Protein AF-A0A8T1M4B2-F1 (afdb_monomer_lite)

Sequence (366 aa):
MAETLTKEPFGDEWIKNLSDSNLQELISELKERTKLFNCENESFQRYIDRVDPRMEDVTQGLVQEASDAEDADHIRPKPRSEAADRTLRLSWEQKVTVVQSEQDAYKHEINGLEKTSEALLHNYRAELEALVVIQKEINKSSNEFSKSFATTGRGDLMKPIYYEKFLKFIQDSMRQRDTIVDKLRLKNSALHTQLRKSREQLRQKEELGEVLRPVDFEQLKIDNSECLRKIDERNQEIQRLKLVAGKTLQVLNAYKLQLTQAIKEKERIKLEIAQRLDIKRRAKSEMVTVKKEVKEETKANKEFQEHKSSYNVPSVIDLIKLKSEEREIIRKELIHRRKLHLAQMALDRHKKIWLRIRHATADTIA

Foldseek 3Di:
DPPDDPDDPDDPVVVVPDDPVVVVVVVVVVVVVVVVVVVLVVLVVVLCCVPPVPVVVVVVVVVVVVVVPPDDDDDDDDPPPVVVVVVVDDDPVRSVVSNVVSVVVVVVVVVVVVVVVVVVVVVVVVVVVVVVVVVVVVVVLVVVVCVLPVVDDDDPVCVVVVVVSVVVSVVVVVVVVVVVVVVVVVVVVVVVVVVVVVVVVVVVCVVCVVPDDVVNVVVVVVVVVVVVVVVVVVVVVVVVVVVVVVVVVVVVVVVVVVVVVVVVVVVVVVVVVVVVVVVVVVVVVVVVVVVVVCVVVVVVVVVVVVVVVVDDDDDPVVVVVVVVVVVVVVVVVVVVVVVVVVVVVVVVVVVVVVVVVVVVVVVPPD

Secondary structure (DSSP, 8-state):
-----------THHHHTS-HHHHHHHHHHHHHHHHHHHHHHHHHHHHHHHH-TTHHHHHHHHHHHHHS-SS----PPP---HHHHHSSSPPHHHHHHHHHHHHHHHHHHHHHHHHHHHHHHHHHHHHHHHHHHHHHHHHHHHHHHHHHHHT----GGGHHHHHHHHHHHHHHHHHHHHHHHHHHHHHHHHHHHHHHHHHHHHHHHHHTTS---HHHHHHHHHHHHHHHHHHHHHHHHHHHHHHHHHHHHHHHHHHHHHHHHHHHHHHHHHHHHHHHHHHHHHHHHHHHHHHHHHHHHHHHHHHHHHHHHH-PPPPHHHHHHHHHHHHHHHHHHHHHHHHHHHHHHHHHHHHHHHHHHHHHTTTT--

Structure (mmCIF, N/CA/C/O backbone):
data_AF-A0A8T1M4B2-F1
#
_entry.id   AF-A0A8T1M4B2-F1
#
loop_
_atom_site.group_PDB
_atom_site.id
_atom_site.type_symbol
_atom_site.label_atom_id
_atom_site.label_alt_id
_atom_site.label_comp_id
_atom_site.label_asym_id
_atom_site.label_entity_id
_atom_site.label_seq_id
_atom_site.pdbx_PDB_ins_code
_atom_site.Cartn_x
_atom_site.Cartn_y
_atom_site.Cartn_z
_atom_site.occupancy
_atom_site.B_iso_or_equiv
_atom_site.auth_seq_id
_atom_site.auth_comp_id
_atom_site.auth_asym_id
_atom_site.auth_atom_id
_atom_site.pdbx_PDB_model_num
ATOM 1 N N . MET A 1 1 ? -22.267 28.635 -42.142 1.00 36.28 1 MET A N 1
ATOM 2 C CA . MET A 1 1 ? -23.383 29.209 -42.924 1.00 36.28 1 MET A CA 1
ATOM 3 C C . MET A 1 1 ? -23.198 28.863 -44.398 1.00 36.28 1 MET A C 1
ATOM 5 O O . MET A 1 1 ? -22.763 29.716 -45.150 1.00 36.28 1 MET A O 1
ATOM 9 N N . ALA A 1 2 ? -23.461 27.613 -44.789 1.00 34.47 2 ALA A N 1
ATOM 10 C CA . ALA A 1 2 ? -23.634 27.198 -46.190 1.00 34.47 2 ALA A CA 1
ATOM 11 C C . ALA A 1 2 ? -24.115 25.732 -46.234 1.00 34.47 2 ALA A C 1
ATOM 13 O O . ALA A 1 2 ? -23.489 24.875 -46.844 1.00 34.47 2 ALA A O 1
ATOM 14 N N . GLU A 1 3 ? -25.213 25.427 -45.541 1.00 38.09 3 GLU A N 1
ATOM 15 C CA . GLU A 1 3 ? -25.958 24.169 -45.717 1.00 38.09 3 GLU A CA 1
ATOM 16 C C . GLU A 1 3 ? -27.344 24.486 -46.279 1.00 38.09 3 GLU A C 1
ATOM 18 O O . GLU A 1 3 ? -28.361 24.182 -45.681 1.00 38.09 3 GLU A O 1
ATOM 23 N N . THR A 1 4 ? -27.388 25.150 -47.429 1.00 44.31 4 THR A N 1
ATOM 24 C CA . THR A 1 4 ? -28.584 25.241 -48.277 1.00 44.31 4 THR A CA 1
ATOM 25 C C . THR A 1 4 ? -28.125 25.696 -49.655 1.00 44.31 4 THR A C 1
ATOM 27 O O . THR A 1 4 ? -28.028 26.892 -49.895 1.00 44.31 4 THR A O 1
ATOM 30 N N . LEU A 1 5 ? -27.786 24.764 -50.543 1.00 41.25 5 LEU A N 1
ATOM 31 C CA . LEU A 1 5 ? -27.701 25.022 -51.987 1.00 41.25 5 LEU A CA 1
ATOM 32 C C . LEU A 1 5 ? -27.899 23.697 -52.728 1.00 41.25 5 LEU A C 1
ATOM 34 O O . LEU A 1 5 ? -27.018 23.132 -53.371 1.00 41.25 5 LEU A O 1
ATOM 38 N N . THR A 1 6 ? -29.104 23.162 -52.569 1.00 42.47 6 THR A N 1
ATOM 39 C CA . THR A 1 6 ? -29.679 22.171 -53.471 1.00 42.47 6 THR A CA 1
ATOM 40 C C . THR A 1 6 ? -30.189 22.880 -54.723 1.00 42.47 6 THR A C 1
ATOM 42 O O . THR A 1 6 ? -31.098 23.693 -54.625 1.00 42.47 6 THR A O 1
ATOM 45 N N . LYS A 1 7 ? -29.602 22.531 -55.875 1.00 47.00 7 LYS A N 1
ATOM 46 C CA . LYS A 1 7 ? -30.179 22.556 -57.233 1.00 47.00 7 LYS A CA 1
ATOM 47 C C . LYS A 1 7 ? -31.208 23.664 -57.545 1.00 47.00 7 LYS A C 1
ATOM 49 O O . LYS A 1 7 ? -32.403 23.400 -57.566 1.00 47.00 7 LYS A O 1
ATOM 54 N N . GLU A 1 8 ? -30.717 24.829 -57.958 1.00 37.41 8 GLU A N 1
ATOM 55 C CA . GLU A 1 8 ? -31.383 25.707 -58.934 1.00 37.41 8 GLU A CA 1
ATOM 56 C C . GLU A 1 8 ? -30.347 26.156 -59.982 1.00 37.41 8 GLU A C 1
ATOM 58 O O . GLU A 1 8 ? -29.158 26.230 -59.647 1.00 37.41 8 GLU A O 1
ATOM 63 N N . PRO A 1 9 ? -30.736 26.414 -61.249 1.00 48.12 9 PRO A N 1
ATOM 64 C CA . PRO A 1 9 ? -29.821 26.924 -62.260 1.00 48.12 9 PRO A CA 1
ATOM 65 C C . PRO A 1 9 ? -29.551 28.400 -61.949 1.00 48.12 9 PRO A C 1
ATOM 67 O O . PRO A 1 9 ? -30.256 29.288 -62.420 1.00 48.12 9 PRO A O 1
ATOM 70 N N . PHE A 1 10 ? -28.558 28.662 -61.101 1.00 46.06 10 PHE A N 1
ATOM 71 C CA . PHE A 1 10 ? -28.093 30.019 -60.835 1.00 46.06 10 PHE A CA 1
ATOM 72 C C . PHE A 1 10 ? -27.553 30.621 -62.134 1.00 46.06 10 PHE A C 1
ATOM 74 O O . PHE A 1 10 ? -26.502 30.218 -62.625 1.00 46.06 10 PHE A O 1
ATOM 81 N N . GLY A 1 11 ? -28.286 31.582 -62.694 1.00 50.97 11 GLY A N 1
ATOM 82 C CA . GLY A 1 11 ? -27.762 32.477 -63.715 1.00 50.97 11 GLY A CA 1
ATOM 83 C C . GLY A 1 11 ? -26.609 33.313 -63.154 1.00 50.97 11 GLY A C 1
ATOM 84 O O . GLY A 1 11 ? -26.609 33.681 -61.978 1.00 50.97 11 GLY A O 1
ATOM 85 N N . ASP A 1 12 ? -25.643 33.641 -64.011 1.00 55.38 12 ASP A N 1
ATOM 86 C CA . ASP A 1 12 ? -24.388 34.360 -63.715 1.00 55.38 12 ASP A CA 1
ATOM 87 C C . ASP A 1 12 ? -24.556 35.810 -63.190 1.00 55.38 12 ASP A C 1
ATOM 89 O O . ASP A 1 12 ? -23.615 36.606 -63.196 1.00 55.38 12 ASP A O 1
ATOM 93 N N . GLU A 1 13 ? -25.747 36.211 -62.741 1.00 56.47 13 GLU A N 1
ATOM 94 C CA . GLU A 1 13 ? -26.037 37.571 -62.265 1.00 56.47 13 GLU A CA 1
ATOM 95 C C . GLU A 1 13 ? -25.398 37.896 -60.909 1.00 56.47 13 GLU A C 1
ATOM 97 O O . GLU A 1 13 ? -25.081 39.054 -60.642 1.00 56.47 13 GLU A O 1
ATOM 102 N N . TRP A 1 14 ? -25.136 36.896 -60.067 1.00 60.34 14 TRP A N 1
ATOM 103 C CA . TRP A 1 14 ? -24.489 37.105 -58.766 1.00 60.34 14 TRP A CA 1
ATOM 104 C C . TRP A 1 14 ? -23.018 37.535 -58.898 1.00 60.34 14 TRP A C 1
ATOM 106 O O . TRP A 1 14 ? -22.530 38.309 -58.080 1.00 60.34 14 TRP A O 1
ATOM 116 N N . ILE A 1 15 ? -22.338 37.104 -59.966 1.00 60.84 15 ILE A N 1
ATOM 117 C CA . ILE A 1 15 ? -20.938 37.444 -60.270 1.00 60.84 15 ILE A CA 1
ATOM 118 C C . ILE A 1 15 ? -20.821 38.908 -60.718 1.00 60.84 15 ILE A C 1
ATOM 120 O O . ILE A 1 15 ? -19.835 39.572 -60.415 1.00 60.84 15 ILE A O 1
ATOM 124 N N . LYS A 1 16 ? -21.854 39.441 -61.387 1.00 63.59 16 LYS A N 1
ATOM 125 C CA . LYS A 1 16 ? -21.889 40.825 -61.894 1.00 63.59 16 LYS A CA 1
ATOM 126 C C . LYS A 1 16 ? -22.042 41.887 -60.796 1.00 63.59 16 LYS A C 1
ATOM 128 O O . LYS A 1 16 ? -21.768 43.053 -61.057 1.00 63.59 16 LYS A O 1
ATOM 133 N N . ASN A 1 17 ? -22.466 41.492 -59.593 1.00 62.31 17 ASN A N 1
ATOM 134 C CA . ASN A 1 17 ? -22.712 42.390 -58.457 1.00 62.31 17 ASN A CA 1
ATOM 135 C C . ASN A 1 17 ? -21.596 42.363 -57.390 1.00 62.31 17 ASN A C 1
ATOM 137 O O . ASN A 1 17 ? -21.718 43.037 -56.366 1.00 62.31 17 ASN A O 1
ATOM 141 N N . LEU A 1 18 ? -20.520 41.594 -57.597 1.00 66.31 18 LEU A N 1
ATOM 142 C CA . LEU A 1 18 ? -19.360 41.551 -56.699 1.00 66.31 18 LEU A CA 1
ATOM 143 C C . LEU A 1 18 ? -18.296 42.574 -57.125 1.00 66.31 18 LEU A C 1
ATOM 145 O O . LEU A 1 18 ? -18.044 42.764 -58.311 1.00 66.31 18 LEU A O 1
ATOM 149 N N . SER A 1 19 ? -17.638 43.215 -56.154 1.00 75.56 19 SER A N 1
ATOM 150 C CA . SER A 1 19 ? -16.471 44.065 -56.420 1.00 75.56 19 SER A CA 1
ATOM 151 C C . SER A 1 19 ? -15.270 43.225 -56.879 1.00 75.56 19 SER A C 1
ATOM 153 O O . SER A 1 19 ? -15.125 42.070 -56.473 1.00 75.56 19 SER A O 1
ATOM 155 N N . ASP A 1 20 ? -14.361 43.817 -57.663 1.00 76.81 20 ASP A N 1
ATOM 156 C CA . ASP A 1 20 ? -13.142 43.144 -58.152 1.00 76.81 20 ASP A CA 1
ATOM 157 C C . ASP A 1 20 ? -12.303 42.520 -57.022 1.00 76.81 20 ASP A C 1
ATOM 159 O O . ASP A 1 20 ? -11.712 41.455 -57.195 1.00 76.81 20 ASP A O 1
ATOM 163 N N . SER A 1 21 ? -12.297 43.141 -55.836 1.00 77.94 21 SER A N 1
ATOM 164 C CA . SER A 1 21 ? -11.637 42.606 -54.637 1.00 77.94 21 SER A CA 1
ATOM 165 C C . SER A 1 21 ? -12.269 41.292 -54.165 1.00 77.94 21 SER A C 1
ATOM 167 O O . SER A 1 21 ? -11.556 40.338 -53.862 1.00 77.94 21 SER A O 1
ATOM 169 N N . ASN A 1 22 ? -13.602 41.216 -54.141 1.00 80.19 22 ASN A N 1
ATOM 170 C CA . ASN A 1 22 ? -14.324 40.019 -53.708 1.00 80.19 22 ASN A CA 1
ATOM 171 C C . ASN A 1 22 ? -14.187 38.885 -54.738 1.00 80.19 22 ASN A C 1
ATOM 173 O O . ASN A 1 22 ? -14.135 37.711 -54.376 1.00 80.19 22 ASN A O 1
ATOM 177 N N . LEU A 1 23 ? -14.087 39.222 -56.030 1.00 81.25 23 LEU A N 1
ATOM 178 C CA . LEU A 1 23 ? -13.816 38.246 -57.089 1.00 81.25 23 LEU A CA 1
ATOM 179 C C . LEU A 1 23 ? -12.398 37.669 -56.982 1.00 81.25 23 LEU A C 1
ATOM 181 O O . LEU A 1 23 ? -12.214 36.466 -57.166 1.00 81.25 23 LEU A O 1
ATOM 185 N N . GLN A 1 24 ? -11.396 38.488 -56.648 1.00 82.38 24 GLN A N 1
ATOM 186 C CA . GLN A 1 24 ? -10.028 38.010 -56.419 1.00 82.38 24 GLN A CA 1
ATOM 187 C C . GLN A 1 24 ? -9.926 37.076 -55.207 1.00 82.38 24 GLN A C 1
ATOM 189 O O . GLN A 1 24 ? -9.211 36.070 -55.270 1.00 82.38 24 GLN A O 1
ATOM 194 N N . GLU A 1 25 ? -10.651 37.377 -54.130 1.00 84.88 25 GLU A N 1
ATOM 195 C CA . GLU A 1 25 ? -10.733 36.519 -52.946 1.00 84.88 25 GLU A CA 1
ATOM 196 C C . GLU A 1 25 ? -11.367 35.164 -53.291 1.00 84.88 25 GLU A C 1
ATOM 198 O O . GLU A 1 25 ? -10.769 34.122 -53.020 1.00 84.88 25 GLU A O 1
ATOM 203 N N . LEU A 1 26 ? -12.490 35.164 -54.017 1.00 85.62 26 LEU A N 1
ATOM 204 C CA . LEU A 1 26 ? -13.166 33.939 -54.450 1.00 85.62 26 LEU A CA 1
ATOM 205 C C . LEU A 1 26 ? -12.306 33.092 -55.402 1.00 85.62 26 LEU A C 1
ATOM 207 O O . LEU A 1 26 ? -12.240 31.872 -55.266 1.00 85.62 26 LEU A O 1
ATOM 211 N N . ILE A 1 27 ? -11.610 33.717 -56.358 1.00 86.44 27 ILE A N 1
ATOM 212 C CA . ILE A 1 27 ? -10.679 33.011 -57.254 1.00 86.44 27 ILE A CA 1
ATOM 213 C C . ILE A 1 27 ? -9.539 32.377 -56.452 1.00 86.44 27 ILE A C 1
ATOM 215 O O . ILE A 1 27 ? -9.107 31.266 -56.767 1.00 86.44 27 ILE A O 1
ATOM 219 N N . SER A 1 28 ? -9.040 33.067 -55.428 1.00 87.81 28 SER A N 1
ATOM 220 C CA . SER A 1 28 ? -7.983 32.544 -54.561 1.00 87.81 28 SER A CA 1
ATOM 221 C C . SER A 1 28 ? -8.483 31.361 -53.732 1.00 87.81 28 SER A C 1
ATOM 223 O O . SER A 1 28 ? -7.823 30.324 -53.700 1.00 87.81 28 SER A O 1
ATOM 225 N N . GLU A 1 29 ? -9.683 31.457 -53.158 1.00 89.56 29 GLU A N 1
ATOM 226 C CA . GLU A 1 29 ? -10.324 30.366 -52.419 1.00 89.56 29 GLU A CA 1
ATOM 227 C C . GLU A 1 29 ? -10.579 29.142 -53.313 1.00 89.56 29 GLU A C 1
ATOM 229 O O . GLU A 1 29 ? -10.260 28.013 -52.939 1.00 89.56 29 GLU A O 1
ATOM 234 N N . LEU A 1 30 ? -11.080 29.347 -54.536 1.00 88.25 30 LEU A N 1
ATOM 235 C CA . LEU A 1 30 ? -11.296 28.271 -55.505 1.00 88.25 30 LEU A CA 1
ATOM 236 C C . LEU A 1 30 ? -9.985 27.615 -55.945 1.00 88.25 30 LEU A C 1
ATOM 238 O O . LEU A 1 30 ? -9.939 26.393 -56.103 1.00 88.25 30 LEU A O 1
ATOM 242 N N . LYS A 1 31 ? -8.907 28.390 -56.113 1.00 90.00 31 LYS A N 1
ATOM 243 C CA . LYS A 1 31 ? -7.573 27.846 -56.406 1.00 90.00 31 LYS A CA 1
ATOM 244 C C . LYS A 1 31 ? -7.063 26.979 -55.261 1.00 90.00 31 LYS A C 1
ATOM 246 O O . LYS A 1 31 ? -6.614 25.866 -55.521 1.00 90.00 31 LYS A O 1
ATOM 251 N N . GLU A 1 32 ? -7.161 27.443 -54.018 1.00 90.25 32 GLU A N 1
ATOM 252 C CA . GLU A 1 32 ? -6.771 26.651 -52.845 1.00 90.25 32 GLU A CA 1
ATOM 253 C C . GLU A 1 32 ? -7.622 25.385 -52.707 1.00 90.25 32 GLU A C 1
ATOM 255 O O . GLU A 1 32 ? -7.098 24.291 -52.504 1.00 90.25 32 GLU A O 1
ATOM 260 N N . ARG A 1 33 ? -8.932 25.488 -52.933 1.00 89.88 33 ARG A N 1
ATOM 261 C CA . ARG A 1 33 ? -9.830 24.331 -52.910 1.00 89.88 33 ARG A CA 1
ATOM 262 C C . ARG A 1 33 ? -9.516 23.319 -54.014 1.00 89.88 33 ARG A C 1
ATOM 264 O O . ARG A 1 33 ? -9.557 22.118 -53.768 1.00 89.88 33 ARG A O 1
ATOM 271 N N . THR A 1 34 ? -9.158 23.788 -55.208 1.00 89.94 34 THR A N 1
ATOM 272 C CA . THR A 1 34 ? -8.735 22.924 -56.322 1.00 89.94 34 THR A CA 1
ATOM 273 C C . THR A 1 34 ? -7.422 22.213 -56.000 1.00 89.94 34 THR A C 1
ATOM 275 O O . THR A 1 34 ? -7.301 21.020 -56.260 1.00 89.94 34 THR A O 1
ATOM 278 N N . LYS A 1 35 ? -6.460 22.904 -55.369 1.00 88.50 35 LYS A N 1
ATOM 279 C CA . LYS A 1 35 ? -5.225 22.270 -54.881 1.00 88.50 35 LYS A CA 1
ATOM 280 C C . LYS A 1 35 ? -5.529 21.164 -53.873 1.00 88.50 35 LYS A C 1
ATOM 282 O O . LYS A 1 35 ? -4.994 20.073 -54.013 1.00 88.50 35 LYS A O 1
ATOM 287 N N . LEU A 1 36 ? -6.411 21.416 -52.904 1.00 85.44 36 LEU A N 1
ATOM 288 C CA . LEU A 1 36 ? -6.803 20.409 -51.912 1.00 85.44 36 LEU A CA 1
ATOM 289 C C . LEU A 1 36 ? -7.442 19.178 -52.561 1.00 85.44 36 LEU A C 1
ATOM 291 O O . LEU A 1 36 ? -7.084 18.060 -52.204 1.00 85.44 36 LEU A O 1
ATOM 295 N N . PHE A 1 37 ? -8.339 19.370 -53.533 1.00 85.06 37 PHE A N 1
ATOM 296 C CA . PHE A 1 37 ? -8.933 18.253 -54.268 1.00 85.06 37 PHE A CA 1
ATOM 297 C C . PHE A 1 37 ? -7.906 17.476 -55.092 1.00 85.06 37 PHE A C 1
ATOM 299 O O . PHE A 1 37 ? -7.980 16.253 -55.140 1.00 85.06 37 PHE A O 1
ATOM 306 N N . ASN A 1 38 ? -6.930 18.152 -55.697 1.00 88.00 38 ASN A N 1
ATOM 307 C CA . ASN A 1 38 ? -5.845 17.470 -56.399 1.00 88.00 38 ASN A CA 1
ATOM 308 C C . ASN A 1 38 ? -4.994 16.637 -55.432 1.00 88.00 38 ASN A C 1
ATOM 310 O O . ASN A 1 38 ? -4.771 15.464 -55.704 1.00 88.00 38 ASN A O 1
ATOM 314 N N . CYS A 1 39 ? -4.617 17.181 -54.271 1.00 84.50 39 CYS A N 1
ATOM 315 C CA . CYS A 1 39 ? -3.887 16.431 -53.244 1.00 84.50 39 CYS A CA 1
ATOM 316 C C . CYS A 1 39 ? -4.683 15.220 -52.718 1.00 84.50 39 CYS A C 1
ATOM 318 O O . CYS A 1 39 ? -4.121 14.149 -52.482 1.00 84.50 39 CYS A O 1
ATOM 320 N N . GLU A 1 40 ? -5.995 15.383 -52.516 1.00 84.88 40 GLU A N 1
ATOM 321 C CA . GLU A 1 40 ? -6.900 14.298 -52.114 1.00 84.88 40 GLU A CA 1
ATOM 322 C C . GLU A 1 40 ? -6.935 13.199 -53.193 1.00 84.88 40 GLU A C 1
ATOM 324 O O . GLU A 1 40 ? -6.760 12.021 -52.882 1.00 84.88 40 GLU A O 1
ATOM 329 N N . ASN A 1 41 ? -7.082 13.582 -54.463 1.00 86.44 41 ASN A N 1
ATOM 330 C CA . ASN A 1 41 ? -7.108 12.651 -55.590 1.00 86.44 41 ASN A CA 1
ATOM 331 C C . ASN A 1 41 ? -5.773 11.921 -55.781 1.00 86.44 41 ASN A C 1
ATOM 333 O O . ASN A 1 41 ? -5.778 10.717 -56.011 1.00 86.44 41 ASN A O 1
ATOM 337 N N . GLU A 1 42 ? -4.641 12.612 -55.645 1.00 86.56 42 GLU A N 1
ATOM 338 C CA . GLU A 1 42 ? -3.306 12.003 -55.695 1.00 86.56 42 GLU A CA 1
ATOM 339 C C . GLU A 1 42 ? -3.123 10.963 -54.584 1.00 86.56 42 GLU A C 1
ATOM 341 O O . GLU A 1 42 ? -2.626 9.864 -54.831 1.00 86.56 42 GLU A O 1
ATOM 346 N N . SER A 1 43 ? -3.590 11.275 -53.371 1.00 84.44 43 SER A N 1
ATOM 347 C CA . SER A 1 43 ? -3.554 10.339 -52.241 1.00 84.44 43 SER A CA 1
ATOM 348 C C . SER A 1 43 ? -4.401 9.094 -52.527 1.00 84.44 43 SER A C 1
ATOM 350 O O . SER A 1 43 ? -3.972 7.968 -52.280 1.00 84.44 43 SER A O 1
ATOM 352 N N . PHE A 1 44 ? -5.595 9.268 -53.095 1.00 86.19 44 PHE A N 1
ATOM 353 C CA . PHE A 1 44 ? -6.450 8.142 -53.471 1.00 86.19 44 PHE A CA 1
ATOM 354 C C . PHE A 1 44 ? -5.876 7.308 -54.609 1.00 86.19 44 PHE A C 1
ATOM 356 O O . PHE A 1 44 ? -5.940 6.084 -54.533 1.00 86.19 44 PHE A O 1
ATOM 363 N N . GLN A 1 45 ? -5.291 7.943 -55.623 1.00 85.62 45 GLN A N 1
ATOM 364 C CA . GLN A 1 45 ? -4.649 7.232 -56.721 1.00 85.62 45 GLN A CA 1
ATOM 365 C C . GLN A 1 45 ? -3.511 6.357 -56.194 1.00 85.62 45 GLN A C 1
ATOM 367 O O . GLN A 1 45 ? -3.498 5.155 -56.428 1.00 85.62 45 GLN A O 1
ATOM 372 N N . ARG A 1 46 ? -2.644 6.920 -55.350 1.00 83.56 46 ARG A N 1
ATOM 373 C CA . ARG A 1 46 ? -1.541 6.181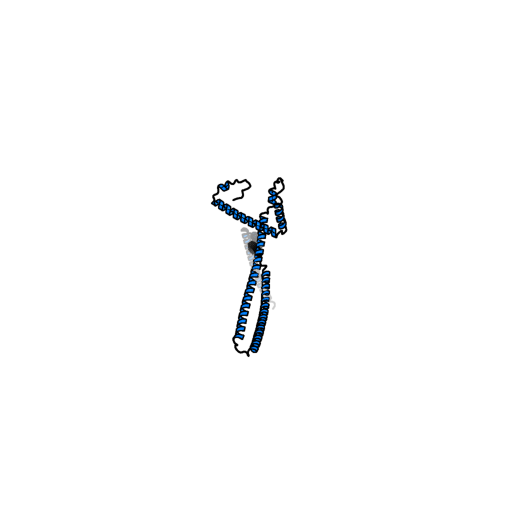 -54.734 1.00 83.56 46 ARG A CA 1
ATOM 374 C C . ARG A 1 46 ? -2.007 5.015 -53.857 1.00 83.56 46 ARG A C 1
ATOM 376 O O . ARG A 1 46 ? -1.378 3.956 -53.844 1.00 83.56 46 ARG A O 1
ATOM 383 N N . TYR A 1 47 ? -3.105 5.199 -53.122 1.00 83.94 47 TYR A N 1
ATOM 384 C CA . TYR A 1 47 ? -3.719 4.120 -52.348 1.00 83.94 47 TYR A CA 1
ATOM 385 C C . TYR A 1 47 ? -4.179 2.977 -53.248 1.00 83.94 47 TYR A C 1
ATOM 387 O O . TYR A 1 47 ? -3.929 1.812 -52.937 1.00 83.94 47 TYR A O 1
ATOM 395 N N . ILE A 1 48 ? -4.833 3.310 -54.362 1.00 84.00 48 ILE A N 1
ATOM 396 C CA . ILE A 1 48 ? -5.294 2.338 -55.354 1.00 84.00 48 ILE A CA 1
ATOM 397 C C . ILE A 1 48 ? -4.098 1.580 -55.934 1.00 84.00 48 ILE A C 1
ATOM 399 O O . ILE A 1 48 ? -4.098 0.352 -55.882 1.00 84.00 48 ILE A O 1
ATOM 403 N N . ASP A 1 49 ? -3.054 2.290 -56.366 1.00 82.56 49 ASP A N 1
ATOM 404 C CA . ASP A 1 49 ? -1.845 1.692 -56.948 1.00 82.56 49 ASP A CA 1
ATOM 405 C C . ASP A 1 49 ? -1.153 0.729 -55.961 1.00 82.56 49 ASP A C 1
ATOM 407 O O . ASP A 1 49 ? -0.606 -0.305 -56.346 1.00 82.56 49 ASP A O 1
ATOM 411 N N . ARG A 1 50 ? -1.210 1.026 -54.653 1.00 79.88 50 ARG A N 1
ATOM 412 C CA . ARG A 1 50 ? -0.653 0.155 -53.605 1.00 79.88 50 ARG A CA 1
ATOM 413 C C . ARG A 1 50 ? -1.525 -1.068 -53.302 1.00 79.88 50 ARG A C 1
ATOM 415 O O . ARG A 1 50 ? -0.984 -2.123 -52.967 1.00 79.88 50 ARG A O 1
ATOM 422 N N . VAL A 1 51 ? -2.850 -0.922 -53.313 1.00 75.00 51 VAL A N 1
ATOM 423 C CA . VAL A 1 51 ? -3.794 -1.960 -52.859 1.00 75.00 51 VAL A CA 1
ATOM 424 C C . VAL A 1 51 ? -4.199 -2.912 -53.985 1.00 75.00 51 VAL A C 1
ATOM 426 O O . VAL A 1 51 ? -4.463 -4.082 -53.702 1.00 75.00 51 VAL A O 1
ATOM 429 N N . ASP A 1 52 ? -4.198 -2.463 -55.242 1.00 62.31 52 ASP A N 1
ATOM 430 C CA . ASP A 1 52 ? -4.570 -3.293 -56.389 1.00 62.31 52 ASP A CA 1
ATOM 431 C C . ASP A 1 52 ? -3.634 -3.086 -57.600 1.00 62.31 52 ASP A C 1
ATOM 433 O O . ASP A 1 52 ? -3.937 -2.303 -58.503 1.00 62.31 52 ASP A O 1
ATOM 437 N N . PRO A 1 53 ? -2.517 -3.838 -57.685 1.00 57.72 53 PRO A N 1
ATOM 438 C CA . PRO A 1 53 ? -1.581 -3.759 -58.811 1.00 57.72 53 PRO A CA 1
ATOM 439 C C . PRO A 1 53 ? -2.181 -4.161 -60.172 1.00 57.72 53 PRO A C 1
ATOM 441 O O . PRO A 1 53 ? -1.490 -4.095 -61.181 1.00 57.72 53 PRO A O 1
ATOM 444 N N . ARG A 1 54 ? -3.432 -4.652 -60.218 1.00 54.19 54 ARG A N 1
ATOM 445 C CA . ARG A 1 54 ? -4.134 -5.062 -61.451 1.00 54.19 54 ARG A CA 1
ATOM 446 C C . ARG A 1 54 ? -5.097 -4.003 -61.991 1.00 54.19 54 ARG A C 1
ATOM 448 O O . ARG A 1 54 ? -5.606 -4.171 -63.096 1.00 54.19 54 ARG A O 1
ATOM 455 N N . MET A 1 55 ? -5.367 -2.932 -61.242 1.00 51.81 55 MET A N 1
ATOM 456 C CA . MET A 1 55 ? -6.268 -1.858 -61.684 1.00 51.81 55 MET A CA 1
ATOM 457 C C . MET A 1 55 ? -5.592 -0.848 -62.625 1.00 51.81 55 MET A C 1
ATOM 459 O O . MET A 1 55 ? -6.301 -0.166 -63.364 1.00 51.81 55 MET A O 1
ATOM 463 N N . GLU A 1 56 ? -4.255 -0.790 -62.671 1.00 50.69 56 GLU A N 1
ATOM 464 C CA . GLU A 1 56 ? -3.517 -0.016 -63.688 1.00 50.69 56 GLU A CA 1
ATOM 465 C C . GLU A 1 56 ? -3.787 -0.530 -65.118 1.00 50.69 56 GLU A C 1
ATOM 467 O O . GLU A 1 56 ? -3.959 0.272 -66.035 1.00 50.69 56 GLU A O 1
ATOM 472 N N . ASP A 1 57 ? -3.932 -1.847 -65.311 1.00 47.19 57 ASP A N 1
ATOM 473 C CA . ASP A 1 57 ? -4.252 -2.434 -66.625 1.00 47.19 57 ASP A CA 1
ATOM 474 C C . ASP A 1 57 ? -5.692 -2.106 -67.078 1.00 47.19 57 ASP A C 1
ATOM 476 O O . ASP A 1 57 ? -5.971 -1.967 -68.270 1.00 47.19 57 ASP A O 1
ATOM 480 N N . VAL A 1 58 ? -6.627 -1.942 -66.132 1.00 46.88 58 VAL A N 1
ATOM 481 C CA . VAL A 1 58 ? -8.042 -1.640 -66.424 1.00 46.88 58 VAL A CA 1
ATOM 482 C C . VAL A 1 58 ? -8.243 -0.156 -66.742 1.00 46.88 58 VAL A C 1
ATOM 484 O O . VAL A 1 58 ? -9.042 0.190 -67.614 1.00 46.88 58 VAL A O 1
ATOM 487 N N . THR A 1 59 ? -7.509 0.738 -66.075 1.00 48.19 59 THR A N 1
ATOM 488 C CA . THR A 1 59 ? -7.577 2.180 -66.351 1.00 48.19 59 THR A CA 1
ATOM 489 C C . THR A 1 59 ? -6.903 2.548 -67.672 1.00 48.19 59 THR A C 1
ATOM 491 O O . THR A 1 59 ? -7.431 3.399 -68.385 1.00 48.19 59 THR A O 1
ATOM 494 N N . GLN A 1 60 ? -5.819 1.868 -68.067 1.00 47.16 60 GLN A N 1
ATOM 495 C CA . GLN A 1 60 ? -5.224 2.041 -69.401 1.00 47.16 60 GLN A CA 1
ATOM 496 C C . GLN A 1 60 ? -6.129 1.496 -70.523 1.00 47.16 60 GLN A C 1
ATOM 498 O O . GLN A 1 60 ? -6.274 2.157 -71.553 1.00 47.16 60 GLN A O 1
ATOM 503 N N . GLY A 1 61 ? -6.825 0.373 -70.300 1.00 43.94 61 GLY A N 1
ATOM 504 C CA . GLY A 1 61 ? -7.799 -0.176 -71.255 1.00 43.94 61 GLY A CA 1
ATOM 505 C C . GLY A 1 61 ? -9.009 0.737 -71.512 1.00 43.94 61 GLY A C 1
ATOM 506 O O . GLY A 1 61 ? -9.432 0.894 -72.655 1.00 43.94 61 GLY A O 1
ATOM 507 N N . LEU A 1 62 ? -9.519 1.419 -70.479 1.00 47.53 62 LEU A N 1
ATOM 508 C CA . LEU A 1 62 ? -10.639 2.368 -70.610 1.00 47.53 62 LEU A CA 1
ATOM 509 C C . LEU A 1 62 ? -10.257 3.677 -71.327 1.00 47.53 62 LEU A C 1
ATOM 511 O O . LEU A 1 62 ? -11.119 4.330 -71.913 1.00 47.53 62 LEU A O 1
ATOM 515 N N . VAL A 1 63 ? -8.978 4.068 -71.304 1.00 47.62 63 VAL A N 1
ATOM 516 C CA . VAL A 1 63 ? -8.479 5.243 -72.042 1.00 47.62 63 VAL A CA 1
ATOM 517 C C . VAL A 1 63 ? -8.295 4.930 -73.533 1.00 47.62 63 VAL A C 1
ATOM 519 O O . VAL A 1 63 ? -8.516 5.812 -74.360 1.00 47.62 63 VAL A O 1
ATOM 522 N N . GLN A 1 64 ? -7.974 3.683 -73.895 1.00 44.16 64 GLN A N 1
ATOM 523 C CA . GLN A 1 64 ? -7.916 3.229 -75.294 1.00 44.16 64 GLN A CA 1
ATOM 524 C C . GLN A 1 64 ? -9.303 2.991 -75.912 1.00 44.16 64 GLN A C 1
ATOM 526 O O . GLN A 1 64 ? -9.521 3.350 -77.067 1.00 44.16 64 GLN A O 1
ATOM 531 N N . GLU A 1 65 ? -10.284 2.502 -75.146 1.00 41.53 65 GLU A N 1
ATOM 532 C CA . GLU A 1 65 ? -11.676 2.409 -75.627 1.00 41.53 65 GLU A CA 1
ATOM 533 C C . GLU A 1 65 ? -12.312 3.788 -75.890 1.00 41.53 65 GLU A C 1
ATOM 535 O O . GLU A 1 65 ? -13.193 3.911 -76.739 1.00 41.53 65 GLU A O 1
ATOM 540 N N . ALA A 1 66 ? -11.849 4.844 -75.211 1.00 44.41 66 ALA A N 1
ATOM 541 C CA . ALA A 1 66 ? -12.315 6.210 -75.445 1.00 44.41 66 ALA A CA 1
ATOM 542 C C . ALA A 1 66 ? -11.735 6.850 -76.723 1.00 44.41 66 ALA A C 1
ATOM 544 O O . ALA A 1 66 ? -12.351 7.773 -77.253 1.00 44.41 66 ALA A O 1
ATOM 545 N N . SER A 1 67 ? -10.592 6.374 -77.236 1.00 45.88 67 SER A N 1
ATOM 546 C CA . SER A 1 67 ? -10.025 6.854 -78.508 1.00 45.88 67 SER A CA 1
ATOM 547 C C . SER A 1 67 ? -10.611 6.167 -79.745 1.00 45.88 67 SER A C 1
ATOM 549 O O . SER A 1 67 ? -10.570 6.751 -80.824 1.00 45.88 67 SER A O 1
ATOM 551 N N . ASP A 1 68 ? -11.198 4.976 -79.592 1.00 41.16 68 ASP A N 1
ATOM 552 C CA . ASP A 1 68 ? -11.773 4.199 -80.704 1.00 41.16 68 ASP A CA 1
ATOM 553 C C . ASP A 1 68 ? -13.298 4.399 -80.869 1.00 41.16 68 ASP A C 1
ATOM 555 O O . ASP A 1 68 ? -13.919 3.811 -81.754 1.00 41.16 68 ASP A O 1
ATOM 559 N N . ALA A 1 69 ? -13.918 5.249 -80.043 1.00 43.72 69 ALA A N 1
ATOM 560 C CA . ALA A 1 69 ? -15.367 5.470 -79.998 1.00 43.72 69 ALA A CA 1
ATOM 561 C C . ALA A 1 69 ? -15.839 6.780 -80.670 1.00 43.72 69 ALA A C 1
ATOM 563 O O . ALA A 1 69 ? -16.868 7.330 -80.276 1.00 43.72 69 ALA A O 1
ATOM 564 N N . GLU A 1 70 ? -15.124 7.291 -81.680 1.00 42.59 70 GLU A N 1
ATOM 565 C CA . GLU A 1 70 ? -15.582 8.455 -82.467 1.00 42.59 70 GLU A CA 1
ATOM 566 C C . GLU A 1 70 ? -16.546 8.113 -83.621 1.00 42.59 70 GLU A C 1
ATOM 568 O O . GLU A 1 70 ? -17.044 9.028 -84.270 1.00 42.59 70 GLU A O 1
ATOM 573 N N . ASP A 1 71 ? -16.898 6.843 -83.854 1.00 46.31 71 ASP A N 1
ATOM 574 C CA . ASP A 1 71 ? -17.788 6.466 -84.966 1.00 46.31 71 ASP A CA 1
ATOM 575 C C . ASP A 1 71 ? -18.817 5.390 -84.563 1.00 46.31 71 ASP A C 1
ATOM 577 O O . ASP A 1 71 ? -18.676 4.207 -84.866 1.00 46.31 71 ASP A O 1
ATOM 581 N N . ALA A 1 72 ? -19.887 5.788 -83.864 1.00 37.62 72 ALA A N 1
ATOM 582 C CA . ALA A 1 72 ? -21.158 5.055 -83.886 1.00 37.62 72 ALA A CA 1
ATOM 583 C C . ALA A 1 72 ? -22.329 5.905 -83.374 1.00 37.62 72 ALA A C 1
ATOM 585 O O . ALA A 1 72 ? -22.342 6.432 -82.263 1.00 37.62 72 ALA A O 1
ATOM 586 N N . ASP A 1 73 ? -23.341 5.981 -84.227 1.00 40.91 73 ASP A N 1
ATOM 587 C CA . ASP A 1 73 ? -24.514 6.833 -84.147 1.00 40.91 73 ASP A CA 1
ATOM 588 C C . ASP A 1 73 ? -25.525 6.416 -83.051 1.00 40.91 73 ASP A C 1
ATOM 590 O O . ASP A 1 73 ? -25.774 5.240 -82.790 1.00 40.91 73 ASP A O 1
ATOM 594 N N . HIS A 1 74 ? -26.136 7.436 -82.446 1.00 47.75 74 HIS A N 1
ATOM 595 C CA . HIS A 1 74 ? -27.400 7.470 -81.697 1.00 47.75 74 HIS A CA 1
ATOM 596 C C . HIS A 1 74 ? -27.841 6.250 -80.844 1.00 47.75 74 HIS A C 1
ATOM 598 O O . HIS A 1 74 ? -28.675 5.437 -81.250 1.00 47.75 74 HIS A O 1
ATOM 604 N N . ILE A 1 75 ? -27.482 6.254 -79.550 1.00 42.16 75 ILE A N 1
ATOM 605 C CA . ILE A 1 75 ? -28.257 5.576 -78.491 1.00 42.16 75 ILE A CA 1
ATOM 606 C C . ILE A 1 75 ? -28.603 6.575 -77.379 1.00 42.16 75 ILE A C 1
ATOM 608 O O . ILE A 1 75 ? -27.745 7.148 -76.714 1.00 42.16 75 ILE A O 1
ATOM 612 N N . ARG A 1 76 ? -29.910 6.772 -77.179 1.00 44.00 76 ARG A N 1
ATOM 613 C CA . ARG A 1 76 ? -30.529 7.600 -76.130 1.00 44.00 76 ARG A CA 1
ATOM 614 C C . ARG A 1 76 ? -29.934 7.273 -74.744 1.00 44.00 76 ARG A C 1
ATOM 616 O O . ARG A 1 76 ? -30.040 6.115 -74.328 1.00 44.00 76 ARG A O 1
ATOM 623 N N . PRO A 1 77 ? -29.401 8.242 -73.973 1.00 43.50 77 PRO A N 1
ATOM 624 C CA . PRO A 1 77 ? -28.904 7.946 -72.640 1.00 43.50 77 PRO A CA 1
ATOM 625 C C . PRO A 1 77 ? -30.095 7.713 -71.706 1.00 43.50 77 PRO A C 1
ATOM 627 O O . PRO A 1 77 ? -30.950 8.575 -71.493 1.00 43.50 77 PRO A O 1
ATOM 630 N N . LYS A 1 78 ? -30.165 6.503 -71.156 1.00 41.69 78 LYS A N 1
ATOM 631 C CA . LYS A 1 78 ? -31.048 6.153 -70.041 1.00 41.69 78 LYS A CA 1
ATOM 632 C C . LYS A 1 78 ? -30.638 7.022 -68.840 1.00 41.69 78 LYS A C 1
ATOM 634 O O . LYS A 1 78 ? -29.435 7.128 -68.596 1.00 41.69 78 LYS A O 1
ATOM 639 N N . PRO A 1 79 ? -31.565 7.643 -68.087 1.00 41.66 79 PRO A N 1
ATOM 640 C CA . PRO A 1 79 ? -31.184 8.494 -66.968 1.00 41.66 79 PRO A CA 1
ATOM 641 C C . PRO A 1 79 ? -30.507 7.615 -65.917 1.00 41.66 79 PRO A C 1
ATOM 643 O O . PRO A 1 79 ? -31.146 6.779 -65.274 1.00 41.66 79 PRO A O 1
ATOM 646 N N . ARG A 1 80 ? -29.185 7.753 -65.796 1.00 46.41 80 ARG A N 1
ATOM 647 C CA . ARG A 1 80 ? -28.406 7.111 -64.744 1.00 46.41 80 ARG A CA 1
ATOM 648 C C . ARG A 1 80 ? -28.933 7.689 -63.435 1.00 46.41 80 ARG A C 1
ATOM 650 O O . ARG A 1 80 ? -28.817 8.883 -63.182 1.00 46.41 80 ARG A O 1
ATOM 657 N N . SER A 1 81 ? -29.639 6.857 -62.674 1.00 46.44 81 SER A N 1
ATOM 658 C CA . SER A 1 81 ? -30.209 7.234 -61.384 1.00 46.44 81 SER A CA 1
ATOM 659 C C . SER A 1 81 ? -29.108 7.846 -60.522 1.00 46.44 81 SER A C 1
ATOM 661 O O . SER A 1 81 ? -28.091 7.206 -60.270 1.00 46.44 81 SER A O 1
ATOM 663 N N . GLU A 1 82 ? -29.318 9.065 -60.037 1.00 48.88 82 GLU A N 1
ATOM 664 C CA . GLU A 1 82 ? -28.418 9.773 -59.116 1.00 48.88 82 GLU A CA 1
ATOM 665 C C . GLU A 1 82 ? -28.146 8.970 -57.823 1.00 48.88 82 GLU A C 1
ATOM 667 O O . GLU A 1 82 ? -27.188 9.228 -57.095 1.00 48.88 82 GLU A O 1
ATOM 672 N N . ALA A 1 83 ? -28.975 7.955 -57.547 1.00 47.06 83 ALA A N 1
ATOM 673 C CA . ALA A 1 83 ? -28.793 7.007 -56.454 1.00 47.06 83 ALA A CA 1
ATOM 674 C C . ALA A 1 83 ? -27.720 5.933 -56.746 1.00 47.06 83 ALA A C 1
ATOM 676 O O . ALA A 1 83 ? -27.087 5.443 -55.810 1.00 47.06 83 ALA A O 1
ATOM 677 N N . ALA A 1 84 ? -27.472 5.601 -58.020 1.00 47.53 84 ALA A N 1
ATOM 678 C CA . ALA A 1 84 ? -26.379 4.716 -58.437 1.00 47.53 84 ALA A CA 1
ATOM 679 C C . ALA A 1 84 ? -25.004 5.412 -58.325 1.00 47.53 84 ALA A C 1
ATOM 681 O O . ALA A 1 84 ? -24.015 4.788 -57.961 1.00 47.53 84 ALA A O 1
ATOM 682 N N . ASP A 1 85 ? -24.945 6.729 -58.542 1.00 45.84 85 ASP A N 1
ATOM 683 C CA . ASP A 1 85 ? -23.718 7.516 -58.332 1.00 45.84 85 ASP A CA 1
ATOM 684 C C . ASP A 1 85 ? -23.416 7.759 -56.847 1.00 45.84 85 ASP A C 1
ATOM 686 O O . ASP A 1 85 ? -22.255 7.849 -56.453 1.00 45.84 85 ASP A O 1
ATOM 690 N N . ARG A 1 86 ? -24.442 7.826 -55.986 1.00 50.00 86 ARG A N 1
ATOM 691 C CA . ARG A 1 86 ? -24.249 7.887 -54.525 1.00 50.00 86 ARG A CA 1
ATOM 692 C C . ARG A 1 86 ? -23.718 6.582 -53.934 1.00 50.00 86 ARG A C 1
ATOM 694 O O . ARG A 1 86 ? -23.072 6.630 -52.898 1.00 50.00 86 ARG A O 1
ATOM 701 N N . THR A 1 87 ? -23.963 5.447 -54.587 1.00 50.47 87 THR A N 1
ATOM 702 C CA . THR A 1 87 ? -23.454 4.130 -54.165 1.00 50.47 87 THR A CA 1
ATOM 703 C C . THR A 1 87 ? -22.026 3.848 -54.648 1.00 50.47 87 THR A C 1
ATOM 705 O O . THR A 1 87 ? -21.394 2.933 -54.134 1.00 50.47 87 THR A O 1
ATOM 708 N N . LEU A 1 88 ? -21.488 4.666 -55.562 1.00 57.59 88 LEU A N 1
ATOM 709 C CA . LEU A 1 88 ? -20.096 4.616 -56.036 1.00 57.59 88 LEU A CA 1
ATOM 710 C C . LEU A 1 88 ? -19.164 5.618 -55.330 1.00 57.59 88 LEU A C 1
ATOM 712 O O . LEU A 1 88 ? -17.955 5.597 -55.549 1.00 57.59 88 LEU A O 1
ATOM 716 N N . ARG A 1 89 ? -19.700 6.520 -54.499 1.00 65.62 89 ARG A N 1
ATOM 717 C CA . ARG A 1 89 ? -18.899 7.502 -53.756 1.00 65.62 89 ARG A CA 1
ATOM 718 C C . ARG A 1 89 ? -18.511 6.931 -52.399 1.00 65.62 89 ARG A C 1
ATOM 720 O O . ARG A 1 89 ? -19.377 6.520 -51.633 1.00 65.62 89 ARG A O 1
ATOM 727 N N . LEU A 1 90 ? -17.214 6.963 -52.095 1.00 70.31 90 LEU A N 1
ATOM 728 C CA . LEU A 1 90 ? -16.710 6.639 -50.763 1.00 70.31 90 LEU A CA 1
ATOM 729 C C . LEU A 1 90 ? -17.392 7.530 -49.717 1.00 70.31 90 LEU A C 1
ATOM 731 O O . LEU A 1 90 ? -17.476 8.752 -49.888 1.00 70.31 90 LEU A O 1
ATOM 735 N N . SER A 1 91 ? -17.854 6.913 -48.630 1.00 81.00 91 SER A N 1
ATOM 736 C CA . SER A 1 91 ? -18.302 7.631 -47.435 1.00 81.00 91 SER A CA 1
ATOM 737 C C . SER A 1 91 ? -17.167 8.508 -46.897 1.00 81.00 91 SER A C 1
ATOM 739 O O . SER A 1 91 ? -15.991 8.175 -47.052 1.00 81.00 91 SER A O 1
ATOM 741 N N . TRP A 1 92 ? -17.496 9.607 -46.216 1.00 76.19 92 TRP A N 1
ATOM 742 C CA . TRP A 1 92 ? -16.498 10.452 -45.551 1.00 76.19 92 TRP A CA 1
ATOM 743 C C . TRP A 1 92 ? -15.616 9.658 -44.581 1.00 76.19 92 TRP A C 1
ATOM 745 O O . TRP A 1 92 ? -14.411 9.879 -44.540 1.00 76.19 92 TRP A O 1
ATOM 755 N N . GLU A 1 93 ? -16.183 8.676 -43.879 1.00 79.50 93 GLU A N 1
ATOM 756 C CA . GLU A 1 93 ? -15.427 7.770 -43.004 1.00 79.50 93 GLU A CA 1
ATOM 757 C C . GLU A 1 93 ? -14.418 6.921 -43.794 1.00 79.50 93 GLU A C 1
ATOM 759 O O . GLU A 1 93 ? -13.270 6.759 -43.381 1.00 79.50 93 GLU A O 1
ATOM 764 N N . GLN A 1 94 ? -14.811 6.431 -44.973 1.00 79.12 94 GLN A N 1
ATOM 765 C CA . GLN A 1 94 ? -13.938 5.642 -45.845 1.00 79.12 94 GLN A CA 1
ATOM 766 C C . GLN A 1 94 ? -12.829 6.511 -46.447 1.00 79.12 94 GLN A C 1
ATOM 768 O O . GLN A 1 94 ? -11.675 6.099 -46.459 1.00 79.12 94 GLN A O 1
ATOM 773 N N . LYS A 1 95 ? -13.148 7.738 -46.876 1.00 83.12 95 LYS A N 1
ATOM 774 C CA . LYS A 1 95 ? -12.160 8.714 -47.359 1.00 83.12 95 LYS A CA 1
ATOM 775 C C . LYS A 1 95 ? -11.112 9.044 -46.300 1.00 83.12 95 LYS A C 1
ATOM 777 O O . LYS A 1 95 ? -9.921 9.002 -46.589 1.00 83.12 95 LYS A O 1
ATOM 782 N N . VAL A 1 96 ? -11.549 9.331 -45.072 1.00 84.50 96 VAL A N 1
ATOM 783 C CA . VAL A 1 96 ? -10.649 9.598 -43.940 1.00 84.50 96 VAL A CA 1
ATOM 784 C C . VAL A 1 96 ? -9.758 8.388 -43.664 1.00 84.50 96 VAL A C 1
ATOM 786 O O . VAL A 1 96 ? -8.554 8.558 -43.493 1.00 84.50 96 VAL A O 1
ATOM 789 N N . THR A 1 97 ? -10.318 7.177 -43.703 1.00 83.88 97 THR A N 1
ATOM 790 C CA . THR A 1 97 ? -9.554 5.931 -43.530 1.00 83.88 97 THR A CA 1
ATOM 791 C C . THR A 1 97 ? -8.465 5.775 -44.597 1.00 83.88 97 THR A C 1
ATOM 793 O O . THR A 1 97 ? -7.320 5.460 -44.272 1.00 83.88 97 THR A O 1
ATOM 796 N N . VAL A 1 98 ? -8.789 6.035 -45.868 1.00 85.44 98 VAL A N 1
ATOM 797 C CA . VAL A 1 98 ? -7.822 5.958 -46.972 1.00 85.44 98 VAL A CA 1
ATOM 798 C C . VAL A 1 98 ? -6.709 6.995 -46.799 1.00 85.44 98 VAL A C 1
ATOM 800 O O . VAL A 1 98 ? -5.534 6.631 -46.828 1.00 85.44 98 VAL A O 1
ATOM 803 N N . VAL A 1 99 ? -7.051 8.260 -46.534 1.00 85.88 99 VAL A N 1
ATOM 804 C CA . VAL A 1 99 ? -6.057 9.328 -46.318 1.00 85.88 99 VAL A CA 1
ATOM 805 C C . VAL A 1 99 ? -5.157 9.027 -45.117 1.00 85.88 99 VAL A C 1
ATOM 807 O O . VAL A 1 99 ? -3.950 9.231 -45.198 1.00 85.88 99 VAL A O 1
ATOM 810 N N . GLN A 1 100 ? -5.706 8.499 -44.019 1.00 86.06 100 GLN A N 1
ATOM 811 C CA . GLN A 1 100 ? -4.914 8.079 -42.858 1.00 86.06 100 GLN A CA 1
ATOM 812 C C . GLN A 1 100 ? -3.931 6.961 -43.218 1.00 86.06 100 GLN A C 1
ATOM 814 O O . GLN A 1 100 ? -2.760 7.034 -42.850 1.00 86.06 100 GLN A O 1
ATOM 819 N N . SER A 1 101 ? -4.371 5.971 -43.997 1.00 87.00 101 SER A N 1
ATOM 820 C CA . SER A 1 101 ? -3.492 4.886 -44.440 1.00 87.00 101 SER A CA 1
ATOM 821 C C . SER A 1 101 ? -2.365 5.365 -45.366 1.00 87.00 101 SER A C 1
ATOM 823 O O . SER A 1 101 ? -1.230 4.914 -45.221 1.00 87.00 101 SER A O 1
ATOM 825 N N . GLU A 1 102 ? -2.636 6.323 -46.262 1.00 87.38 102 GLU A N 1
ATOM 826 C CA . GLU A 1 102 ? -1.597 6.962 -47.077 1.00 87.38 102 GLU A CA 1
ATOM 827 C C . GLU A 1 102 ? -0.634 7.771 -46.228 1.00 87.38 102 GLU A C 1
ATOM 829 O O . GLU A 1 102 ? 0.578 7.692 -46.412 1.00 87.38 102 GLU A O 1
ATOM 834 N N . GLN A 1 103 ? -1.159 8.542 -45.279 1.00 87.75 103 GLN A N 1
ATOM 835 C CA . GLN A 1 103 ? -0.342 9.343 -44.386 1.00 87.75 103 GLN A CA 1
ATOM 836 C C . GLN A 1 103 ? 0.632 8.459 -43.599 1.00 87.75 103 GLN A C 1
ATOM 838 O O . GLN A 1 103 ? 1.801 8.816 -43.442 1.00 87.75 103 GLN A O 1
ATOM 843 N N . ASP A 1 104 ? 0.182 7.297 -43.132 1.00 87.44 104 ASP A N 1
ATOM 844 C CA . ASP A 1 104 ? 1.045 6.340 -42.446 1.00 87.44 104 ASP A CA 1
ATOM 845 C C . ASP A 1 104 ? 2.044 5.675 -43.404 1.00 87.44 104 ASP A C 1
ATOM 847 O O . ASP A 1 104 ? 3.217 5.535 -43.053 1.00 87.44 104 ASP A O 1
ATOM 851 N N . ALA A 1 105 ? 1.653 5.371 -44.646 1.00 87.94 105 ALA A N 1
ATOM 852 C CA . ALA A 1 105 ? 2.578 4.892 -45.675 1.00 87.94 105 ALA A CA 1
ATOM 853 C C . ALA A 1 105 ? 3.681 5.918 -46.004 1.00 87.94 105 ALA A C 1
ATOM 855 O O . ALA A 1 105 ? 4.858 5.555 -46.040 1.00 87.94 105 ALA A O 1
ATOM 856 N N . TYR A 1 106 ? 3.338 7.204 -46.153 1.00 88.62 106 TYR A N 1
ATOM 857 C CA . TYR A 1 106 ? 4.307 8.292 -46.327 1.00 88.62 106 TYR A CA 1
ATOM 858 C C . TYR A 1 106 ? 5.258 8.397 -45.136 1.00 88.62 106 TYR A C 1
ATOM 860 O O . TYR A 1 106 ? 6.465 8.516 -45.326 1.00 88.62 106 TYR A O 1
ATOM 868 N N . LYS A 1 107 ? 4.749 8.312 -43.900 1.00 91.25 107 LYS A N 1
ATOM 869 C CA . LYS A 1 107 ? 5.613 8.301 -42.708 1.00 91.25 107 LYS A CA 1
ATOM 870 C C . LYS A 1 107 ? 6.582 7.119 -42.732 1.00 91.25 107 LYS A C 1
ATOM 872 O O . LYS A 1 107 ? 7.749 7.282 -42.383 1.00 91.25 107 LYS A O 1
ATOM 877 N N . HIS A 1 108 ? 6.122 5.932 -43.126 1.00 91.38 108 HIS A N 1
ATOM 878 C CA . HIS A 1 108 ? 6.982 4.754 -43.228 1.00 91.38 108 HIS A CA 1
ATOM 879 C C . HIS A 1 108 ? 8.069 4.915 -44.294 1.00 91.38 108 HIS A C 1
ATOM 881 O O . HIS A 1 108 ? 9.223 4.578 -44.027 1.00 91.38 108 HIS A O 1
ATOM 887 N N . GLU A 1 109 ? 7.730 5.460 -45.461 1.00 93.06 109 GLU A N 1
ATOM 888 C CA . GLU A 1 109 ? 8.684 5.732 -46.536 1.00 93.06 109 GLU A CA 1
ATOM 889 C C . GLU A 1 109 ? 9.712 6.796 -46.140 1.00 93.06 109 GLU A C 1
ATOM 891 O O . GLU A 1 109 ? 10.908 6.559 -46.295 1.00 93.06 109 GLU A O 1
ATOM 896 N N . ILE A 1 110 ? 9.272 7.918 -45.556 1.00 93.69 110 ILE A N 1
ATOM 897 C CA . ILE A 1 110 ? 10.158 8.979 -45.052 1.00 93.69 110 ILE A CA 1
ATOM 898 C C . ILE A 1 110 ? 11.146 8.399 -44.038 1.00 93.69 110 ILE A C 1
ATOM 900 O O . ILE A 1 110 ? 12.353 8.541 -44.213 1.00 93.69 110 ILE A O 1
ATOM 904 N N . ASN A 1 111 ? 10.659 7.650 -43.045 1.00 93.69 111 ASN A N 1
ATOM 905 C CA . ASN A 1 111 ? 11.519 6.998 -42.054 1.00 93.69 111 ASN A CA 1
ATOM 906 C C . ASN A 1 111 ? 12.493 5.989 -42.694 1.00 93.69 111 ASN A C 1
ATOM 908 O O . ASN A 1 111 ? 13.608 5.791 -42.207 1.00 93.69 111 ASN A O 1
ATOM 912 N N . GLY A 1 112 ? 12.076 5.300 -43.759 1.00 94.75 112 GLY A N 1
ATOM 913 C CA . GLY A 1 112 ? 12.937 4.400 -44.524 1.00 94.75 112 GLY A CA 1
ATOM 914 C C . GLY A 1 112 ? 14.056 5.157 -45.240 1.00 94.75 112 GLY A C 1
ATOM 915 O O . GLY A 1 112 ? 15.229 4.801 -45.104 1.00 94.75 112 GLY A O 1
ATOM 916 N N . LEU A 1 113 ? 13.702 6.230 -45.948 1.00 95.12 113 LEU A N 1
ATOM 917 C CA . LEU A 1 113 ? 14.643 7.102 -46.646 1.00 95.12 113 LEU A CA 1
ATOM 918 C C . LEU A 1 113 ? 15.638 7.741 -45.676 1.00 95.12 113 LEU A C 1
ATOM 920 O O . LEU A 1 113 ? 16.840 7.680 -45.930 1.00 95.12 113 LEU A O 1
ATOM 924 N N . GLU A 1 114 ? 15.174 8.259 -44.539 1.00 94.44 114 GLU A N 1
ATOM 925 C CA . GLU A 1 114 ? 16.028 8.809 -43.482 1.00 94.44 114 GLU A CA 1
ATOM 926 C C . GLU A 1 114 ? 17.064 7.784 -43.011 1.00 94.44 114 GLU A C 1
ATOM 928 O O . GLU A 1 114 ? 18.262 8.060 -43.067 1.00 94.44 114 GLU A O 1
ATOM 933 N N . LYS A 1 115 ? 16.641 6.557 -42.678 1.00 93.62 115 LYS A N 1
ATOM 934 C CA . LYS A 1 115 ? 17.563 5.479 -42.274 1.00 93.62 115 LYS A CA 1
ATOM 935 C C . LYS A 1 115 ? 18.604 5.158 -43.346 1.00 93.62 115 LYS A C 1
ATOM 937 O O . LYS A 1 115 ? 19.774 4.949 -43.025 1.00 93.62 115 LYS A O 1
ATOM 942 N N . THR A 1 116 ? 18.201 5.090 -44.617 1.00 95.31 116 THR A N 1
ATOM 943 C CA . THR A 1 116 ? 19.145 4.810 -45.716 1.00 95.31 116 THR A CA 1
ATOM 944 C C . THR A 1 116 ? 20.123 5.962 -45.948 1.00 95.31 116 THR A C 1
ATOM 946 O O . THR A 1 116 ? 21.314 5.719 -46.141 1.00 95.31 116 THR A O 1
ATOM 949 N N . SER A 1 117 ? 19.645 7.205 -45.865 1.00 94.88 117 SER A N 1
ATOM 950 C CA . SER A 1 117 ? 20.455 8.419 -45.980 1.00 94.88 117 SER A CA 1
ATOM 951 C C . SER A 1 117 ? 21.477 8.513 -44.848 1.00 94.88 117 SER A C 1
ATOM 953 O O . SER A 1 117 ? 22.666 8.709 -45.098 1.00 94.88 117 SER A O 1
ATOM 955 N N . GLU A 1 118 ? 21.055 8.278 -43.604 1.00 93.25 118 GLU A N 1
ATOM 956 C CA . GLU A 1 118 ? 21.940 8.249 -42.439 1.00 93.25 118 GLU A CA 1
ATOM 957 C C . GLU A 1 118 ? 23.015 7.167 -42.562 1.00 93.25 118 GLU A C 1
ATOM 959 O O . GLU A 1 118 ? 24.192 7.431 -42.304 1.00 93.25 118 GLU A O 1
ATOM 964 N N . ALA A 1 119 ? 22.641 5.961 -43.002 1.00 93.44 119 ALA A N 1
ATOM 965 C CA . ALA A 1 119 ? 23.594 4.881 -43.240 1.00 93.44 119 ALA A CA 1
ATOM 966 C C . ALA A 1 119 ? 24.626 5.262 -44.315 1.00 93.44 119 ALA A C 1
ATOM 968 O O . ALA A 1 119 ? 25.824 5.022 -44.143 1.00 93.44 119 ALA A O 1
ATOM 969 N N . LEU A 1 120 ? 24.181 5.898 -45.401 1.00 95.88 120 LEU A N 1
ATOM 970 C CA . LEU A 1 120 ? 25.052 6.362 -46.476 1.00 95.88 120 LEU A CA 1
ATOM 971 C C . LEU A 1 120 ? 26.009 7.468 -45.999 1.00 95.88 120 LEU A C 1
ATOM 973 O O . LEU A 1 120 ? 27.210 7.391 -46.256 1.00 95.88 120 LEU A O 1
ATOM 977 N N . LEU A 1 121 ? 25.509 8.454 -45.249 1.00 95.50 121 LEU A N 1
ATOM 978 C CA . LEU A 1 121 ? 26.329 9.508 -44.644 1.00 95.50 121 LEU A CA 1
ATOM 979 C C . LEU A 1 121 ? 27.372 8.933 -43.681 1.00 95.50 121 LEU A C 1
ATOM 981 O O . LEU A 1 121 ? 28.528 9.360 -43.696 1.00 95.50 121 LEU A O 1
ATOM 985 N N . HIS A 1 122 ? 26.993 7.942 -42.873 1.00 93.25 122 HIS A N 1
ATOM 986 C CA . HIS A 1 122 ? 27.927 7.236 -42.001 1.00 93.25 122 HIS A CA 1
ATOM 987 C C . HIS A 1 122 ? 29.035 6.529 -42.788 1.00 93.25 122 HIS A C 1
ATOM 989 O O . HIS A 1 122 ? 30.201 6.620 -42.395 1.00 93.25 122 HIS A O 1
ATOM 995 N N . ASN A 1 123 ? 28.702 5.879 -43.906 1.00 94.81 123 ASN A N 1
ATOM 996 C CA . ASN A 1 123 ? 29.683 5.218 -44.768 1.00 94.81 123 ASN A CA 1
ATOM 997 C C . ASN A 1 123 ? 30.656 6.220 -45.397 1.00 94.81 123 ASN A C 1
ATOM 999 O O . ASN A 1 123 ? 31.867 6.038 -45.278 1.00 94.81 123 ASN A O 1
ATOM 1003 N N . TYR A 1 124 ? 30.156 7.312 -45.986 1.00 95.19 124 TYR A N 1
ATOM 1004 C CA . TYR A 1 124 ? 31.024 8.343 -46.564 1.00 95.19 124 TYR A CA 1
ATOM 1005 C C . TYR A 1 124 ? 31.922 8.997 -45.518 1.00 95.19 124 TYR A C 1
ATOM 1007 O O . TYR A 1 124 ? 33.097 9.256 -45.774 1.00 95.19 124 TYR A O 1
ATOM 1015 N N . ARG A 1 125 ? 31.404 9.229 -44.309 1.00 95.56 125 ARG A N 1
ATOM 1016 C CA . ARG A 1 125 ? 32.212 9.743 -43.203 1.00 95.56 125 ARG A CA 1
ATOM 1017 C C . ARG A 1 125 ? 33.330 8.773 -42.823 1.00 95.56 125 ARG A C 1
ATOM 1019 O O . ARG A 1 125 ? 34.467 9.209 -42.658 1.00 95.56 125 ARG A O 1
ATOM 1026 N N . ALA A 1 126 ? 33.029 7.480 -42.719 1.00 92.06 126 ALA A N 1
ATOM 1027 C CA . ALA A 1 126 ? 34.028 6.456 -42.425 1.00 92.06 126 ALA A CA 1
ATOM 1028 C C . ALA A 1 126 ? 35.097 6.358 -43.528 1.00 92.06 126 ALA A C 1
ATOM 1030 O O . ALA A 1 126 ? 36.284 6.235 -43.223 1.00 92.06 126 ALA A O 1
ATOM 1031 N N . GLU A 1 127 ? 34.700 6.463 -44.798 1.00 94.31 127 GLU A N 1
ATOM 1032 C CA . GLU A 1 127 ? 35.619 6.465 -45.939 1.00 94.31 127 GLU A CA 1
ATOM 1033 C C . GLU A 1 127 ? 36.540 7.693 -45.929 1.00 94.31 127 GLU A C 1
ATOM 1035 O O . GLU A 1 127 ? 37.758 7.556 -46.047 1.00 94.31 127 GLU A O 1
ATOM 1040 N N . LEU A 1 128 ? 35.991 8.888 -45.690 1.00 94.81 128 LEU A N 1
ATOM 1041 C CA . LEU A 1 128 ? 36.782 10.112 -45.547 1.00 94.81 128 LEU A CA 1
ATOM 1042 C C . LEU A 1 128 ? 37.777 10.017 -44.384 1.00 94.81 128 LEU A C 1
ATOM 1044 O O . LEU A 1 128 ? 38.945 10.379 -44.536 1.00 94.81 128 LEU A O 1
ATOM 1048 N N . GLU A 1 129 ? 37.347 9.507 -43.228 1.00 93.06 129 GLU A N 1
ATOM 1049 C CA . GLU A 1 129 ? 38.230 9.293 -42.078 1.00 93.06 129 GLU A CA 1
ATOM 1050 C C . GLU A 1 129 ? 39.358 8.299 -42.407 1.00 93.06 129 GLU A C 1
ATOM 1052 O O . GLU A 1 129 ? 40.517 8.556 -42.066 1.00 93.06 129 GLU A O 1
ATOM 1057 N N . ALA A 1 130 ? 39.059 7.212 -43.128 1.00 90.19 130 ALA A N 1
ATOM 1058 C CA . ALA A 1 130 ? 40.058 6.248 -43.584 1.00 90.19 130 ALA A CA 1
ATOM 1059 C C . ALA A 1 130 ? 41.076 6.881 -44.548 1.00 90.19 130 ALA A C 1
ATOM 1061 O O . ALA A 1 130 ? 42.283 6.715 -44.358 1.00 90.19 130 ALA A O 1
ATOM 1062 N N . LEU A 1 131 ? 40.620 7.666 -45.528 1.00 93.62 131 LEU A N 1
ATOM 1063 C CA . LEU A 1 131 ? 41.495 8.378 -46.465 1.00 93.62 131 LEU A CA 1
ATOM 1064 C C . LEU A 1 131 ? 42.415 9.375 -45.750 1.00 93.62 131 LEU A C 1
ATOM 1066 O O . LEU A 1 131 ? 43.605 9.451 -46.060 1.00 93.62 131 LEU A O 1
ATOM 1070 N N . VAL A 1 132 ? 41.908 10.095 -44.745 1.00 95.19 132 VAL A N 1
ATOM 1071 C CA . VAL A 1 132 ? 42.722 11.006 -43.923 1.00 95.19 132 VAL A CA 1
ATOM 1072 C C . VAL A 1 132 ? 43.813 10.249 -43.161 1.00 95.19 132 VAL A C 1
ATOM 1074 O O . VAL A 1 132 ? 44.937 10.747 -43.044 1.00 95.19 132 VAL A O 1
ATOM 1077 N N . VAL A 1 133 ? 43.513 9.058 -42.634 1.00 90.44 133 VAL A N 1
ATOM 1078 C CA . VAL A 1 133 ? 44.513 8.208 -41.968 1.00 90.44 133 VAL A CA 1
ATOM 1079 C C . VAL A 1 133 ? 45.563 7.727 -42.969 1.00 90.44 133 VAL A C 1
ATOM 1081 O O . VAL A 1 133 ? 46.753 7.910 -42.714 1.00 90.44 133 VAL A O 1
ATOM 1084 N N . ILE A 1 134 ? 45.142 7.216 -44.129 1.00 90.44 134 ILE A N 1
ATOM 1085 C CA . ILE A 1 134 ? 46.045 6.753 -45.193 1.00 90.44 134 ILE A CA 1
ATOM 1086 C C . ILE A 1 134 ? 46.980 7.882 -45.639 1.00 90.44 134 ILE A C 1
ATOM 1088 O O . ILE A 1 134 ? 48.194 7.695 -45.698 1.00 90.44 134 ILE A O 1
ATOM 1092 N N . GLN A 1 135 ? 46.453 9.086 -45.877 1.00 93.38 135 GLN A N 1
ATOM 1093 C CA . GLN A 1 135 ? 47.267 10.235 -46.275 1.00 93.38 135 GLN A CA 1
ATOM 1094 C C . GLN A 1 135 ? 48.323 10.587 -45.216 1.00 93.38 135 GLN A C 1
ATOM 1096 O O . GLN A 1 135 ? 49.474 10.882 -45.549 1.00 93.38 135 GLN A O 1
ATOM 1101 N N . LYS A 1 136 ? 47.953 10.554 -43.928 1.00 92.19 136 LYS A N 1
ATOM 1102 C CA . LYS A 1 136 ? 48.893 10.792 -42.821 1.00 92.19 136 LYS A CA 1
ATOM 1103 C C . LYS A 1 136 ? 49.985 9.724 -42.773 1.00 92.19 136 LYS A C 1
ATOM 1105 O O . LYS A 1 136 ? 51.147 10.069 -42.559 1.00 92.19 136 LYS A O 1
ATOM 1110 N N . GLU A 1 137 ? 49.637 8.457 -42.984 1.00 87.00 137 GLU A N 1
ATOM 1111 C CA . GLU A 1 137 ? 50.593 7.346 -43.012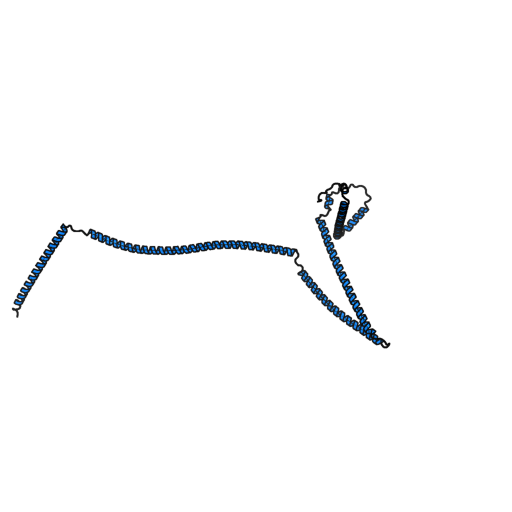 1.00 87.00 137 GLU A CA 1
ATOM 1112 C C . GLU A 1 137 ? 51.550 7.436 -44.203 1.00 87.00 137 GLU A C 1
ATOM 1114 O O . GLU A 1 137 ? 52.759 7.305 -44.009 1.00 87.00 137 GLU A O 1
ATOM 1119 N N . ILE A 1 138 ? 51.049 7.752 -45.402 1.00 89.69 138 ILE A N 1
ATOM 1120 C CA . ILE A 1 138 ? 51.872 7.975 -46.601 1.00 89.69 138 ILE A CA 1
ATOM 1121 C C . ILE A 1 138 ? 52.854 9.124 -46.363 1.00 89.69 138 ILE A C 1
ATOM 1123 O O . ILE A 1 138 ? 54.055 8.962 -46.576 1.00 89.69 138 ILE A O 1
ATOM 1127 N N . ASN A 1 139 ? 52.378 10.264 -45.856 1.00 92.50 139 ASN A N 1
ATOM 1128 C CA . ASN A 1 139 ? 53.236 11.414 -45.564 1.00 92.50 139 ASN A CA 1
ATOM 1129 C C . ASN A 1 139 ? 54.302 11.074 -44.512 1.00 92.50 139 ASN A C 1
ATOM 1131 O O . ASN A 1 139 ? 55.466 11.456 -44.651 1.00 92.50 139 ASN A O 1
ATOM 1135 N N . LYS A 1 140 ? 53.929 10.333 -43.462 1.00 88.88 140 LYS A N 1
ATOM 1136 C CA . LYS A 1 140 ? 54.870 9.871 -42.437 1.00 88.88 140 LYS A CA 1
ATOM 1137 C C . LYS A 1 140 ? 55.923 8.935 -43.035 1.00 88.88 140 LYS A C 1
ATOM 1139 O O . LYS A 1 140 ? 57.109 9.172 -42.825 1.00 88.88 140 LYS A O 1
ATOM 1144 N N . SER A 1 141 ? 55.504 7.943 -43.819 1.00 85.94 141 SER A N 1
ATOM 1145 C CA . SER A 1 141 ? 56.399 6.995 -44.488 1.00 85.94 141 SER A CA 1
ATOM 1146 C C . SER A 1 141 ? 57.342 7.698 -45.471 1.00 85.94 141 SER A C 1
ATOM 1148 O O . SER A 1 141 ? 58.544 7.447 -45.450 1.00 85.94 141 SER A O 1
ATOM 1150 N N . SER A 1 142 ? 56.842 8.663 -46.250 1.00 87.06 142 SER A N 1
ATOM 1151 C CA . SER A 1 142 ? 57.645 9.482 -47.167 1.00 87.06 142 SER A CA 1
ATOM 1152 C C . SER A 1 142 ? 58.693 10.325 -46.434 1.00 87.06 142 SER A C 1
ATOM 1154 O O . SER A 1 142 ? 59.825 10.461 -46.903 1.00 87.06 142 SER A O 1
ATOM 1156 N N . ASN A 1 143 ? 58.345 10.877 -45.267 1.00 86.94 143 ASN A N 1
ATOM 1157 C CA . ASN A 1 143 ? 59.270 11.644 -44.433 1.00 86.94 143 ASN A CA 1
ATOM 1158 C C . ASN A 1 143 ? 60.326 10.748 -43.774 1.00 86.94 143 ASN A C 1
ATOM 1160 O O . ASN A 1 143 ? 61.492 11.130 -43.701 1.00 86.94 143 ASN A O 1
ATOM 1164 N N . GLU A 1 144 ? 59.941 9.565 -43.293 1.00 84.19 144 GLU A N 1
ATOM 1165 C CA . GLU A 1 144 ? 60.866 8.574 -42.732 1.00 84.19 144 GLU A CA 1
ATOM 1166 C C . GLU A 1 144 ? 61.841 8.060 -43.792 1.00 84.19 144 GLU A C 1
ATOM 1168 O O . GLU A 1 144 ? 63.047 8.045 -43.547 1.00 84.19 144 GLU A O 1
ATOM 1173 N N . PHE A 1 145 ? 61.337 7.753 -44.989 1.00 82.69 145 PHE A N 1
ATOM 1174 C CA . PHE A 1 145 ? 62.144 7.392 -46.149 1.00 82.69 145 PHE A CA 1
ATOM 1175 C C . PHE A 1 145 ? 63.114 8.523 -46.516 1.00 82.69 145 PHE A C 1
ATOM 1177 O O . PHE A 1 145 ? 64.328 8.334 -46.574 1.00 82.69 145 PHE A O 1
ATOM 1184 N N . SER A 1 146 ? 62.613 9.749 -46.674 1.00 83.38 146 SER A N 1
ATOM 1185 C CA . SER A 1 146 ? 63.469 10.905 -46.967 1.00 83.38 146 SER A CA 1
ATOM 1186 C C . SER A 1 146 ? 64.558 11.089 -45.907 1.00 83.38 146 SER A C 1
ATOM 1188 O O . SER A 1 146 ? 65.707 11.315 -46.260 1.00 83.38 146 SER A O 1
ATOM 1190 N N . LYS A 1 147 ? 64.263 10.912 -44.613 1.00 81.19 147 LYS A N 1
ATOM 1191 C CA . LYS A 1 147 ? 65.272 10.997 -43.540 1.00 81.19 147 LYS A CA 1
ATOM 1192 C C . LYS A 1 147 ? 66.323 9.887 -43.615 1.00 81.19 147 LYS A C 1
ATOM 1194 O O . LYS A 1 147 ? 67.510 10.170 -43.429 1.00 81.19 147 LYS A O 1
ATOM 1199 N N . SER A 1 148 ? 65.918 8.644 -43.883 1.00 72.81 148 SER A N 1
ATOM 1200 C CA . SER A 1 148 ? 66.843 7.506 -43.949 1.00 72.81 148 SER A CA 1
ATOM 1201 C C . SER A 1 148 ? 67.781 7.568 -45.156 1.00 72.81 148 SER A C 1
ATOM 1203 O O . SER A 1 148 ? 68.898 7.056 -45.072 1.00 72.81 148 SER A O 1
ATOM 1205 N N . PHE A 1 149 ? 67.356 8.212 -46.251 1.00 72.31 149 PHE A N 1
ATOM 1206 C CA . PHE A 1 149 ? 68.115 8.281 -47.505 1.00 72.31 149 PHE A CA 1
ATOM 1207 C C . PHE A 1 149 ? 68.770 9.652 -47.784 1.00 72.31 149 PHE A C 1
ATOM 1209 O O . PHE A 1 149 ? 69.890 9.684 -48.286 1.00 72.31 149 PHE A O 1
ATOM 1216 N N . ALA A 1 150 ? 68.169 10.789 -47.407 1.00 66.06 150 ALA A N 1
ATOM 1217 C CA . ALA A 1 150 ? 68.725 12.130 -47.670 1.00 66.06 150 ALA A CA 1
ATOM 1218 C C . ALA A 1 150 ? 69.941 12.480 -46.793 1.00 66.06 150 ALA A C 1
ATOM 1220 O O . ALA A 1 150 ? 70.775 13.293 -47.184 1.00 66.06 150 ALA A O 1
ATOM 1221 N N . THR A 1 151 ? 70.093 11.836 -45.633 1.00 58.81 151 THR A N 1
ATOM 1222 C CA . THR A 1 151 ? 71.226 12.072 -44.716 1.00 58.81 151 THR A CA 1
ATOM 1223 C C . THR A 1 151 ? 72.517 11.370 -45.179 1.00 58.81 151 THR A C 1
ATOM 1225 O O . THR A 1 151 ? 73.528 11.384 -44.485 1.00 58.81 151 THR A O 1
ATOM 1228 N N . THR A 1 152 ? 72.526 10.704 -46.340 1.00 56.28 152 THR A N 1
ATOM 1229 C CA . THR A 1 152 ? 73.688 9.947 -46.835 1.00 56.28 152 THR A CA 1
ATOM 1230 C C . THR A 1 152 ? 73.952 10.237 -48.318 1.00 56.28 152 THR A C 1
ATOM 1232 O O . THR A 1 152 ? 73.534 9.487 -49.190 1.00 56.28 152 THR A O 1
ATOM 1235 N N . GLY A 1 153 ? 74.707 11.292 -48.632 1.00 54.50 153 GLY A N 1
ATOM 1236 C CA . GLY A 1 153 ? 75.335 11.479 -49.953 1.00 54.50 153 GLY A CA 1
ATOM 1237 C C . GLY A 1 153 ? 76.739 12.067 -49.771 1.00 54.50 153 GLY A C 1
ATOM 1238 O O . GLY A 1 153 ? 76.898 12.961 -48.951 1.00 54.50 153 GLY A O 1
ATOM 1239 N N . ARG A 1 154 ? 77.807 11.635 -50.458 1.00 50.78 154 ARG A N 1
ATOM 1240 C CA . ARG A 1 154 ? 77.913 11.076 -51.819 1.00 50.78 154 ARG A CA 1
ATOM 1241 C C . ARG A 1 154 ? 79.128 10.131 -51.949 1.00 50.78 154 ARG A C 1
ATOM 1243 O O . ARG A 1 154 ? 80.162 10.401 -51.349 1.00 50.78 154 ARG A O 1
ATOM 1250 N N . GLY A 1 155 ? 79.038 9.098 -52.792 1.00 52.16 155 GLY A N 1
ATOM 1251 C CA . GLY A 1 155 ? 80.185 8.291 -53.250 1.00 52.16 155 GLY A CA 1
ATOM 1252 C C . GLY A 1 155 ? 79.767 6.985 -53.946 1.00 52.16 155 GLY A C 1
ATOM 1253 O O . GLY A 1 155 ? 78.828 6.335 -53.503 1.00 52.16 155 GLY A O 1
ATOM 1254 N N . ASP A 1 156 ? 80.446 6.587 -55.027 1.00 55.84 156 ASP A N 1
ATOM 1255 C CA . ASP A 1 156 ? 80.047 5.467 -55.914 1.00 55.84 156 ASP A CA 1
ATOM 1256 C C . ASP A 1 156 ? 80.260 4.056 -55.301 1.00 55.84 156 ASP A C 1
ATOM 1258 O O . ASP A 1 156 ? 79.665 3.074 -55.736 1.00 55.84 156 ASP A O 1
ATOM 1262 N N . LEU A 1 157 ? 81.020 3.957 -54.201 1.00 51.16 157 LEU A N 1
ATOM 1263 C CA . LEU A 1 157 ? 81.188 2.735 -53.389 1.00 51.16 157 LEU A CA 1
ATOM 1264 C C . LEU A 1 157 ? 79.981 2.421 -52.474 1.00 51.16 157 LEU A C 1
ATOM 1266 O O . LEU A 1 157 ? 79.952 1.384 -51.819 1.00 51.16 157 LEU A O 1
ATOM 1270 N N . MET A 1 158 ? 78.971 3.299 -52.412 1.00 55.53 158 MET A N 1
ATOM 1271 C CA . MET A 1 158 ? 77.822 3.184 -51.496 1.00 55.53 158 MET A CA 1
ATOM 1272 C C . MET A 1 158 ? 76.642 2.356 -52.032 1.00 55.53 158 MET A C 1
ATOM 1274 O O . MET A 1 158 ? 75.687 2.130 -51.290 1.00 55.53 158 MET A O 1
ATOM 1278 N N . LYS A 1 159 ? 76.677 1.877 -53.284 1.00 59.72 159 LYS A N 1
ATOM 1279 C CA . LYS A 1 159 ? 75.567 1.119 -53.902 1.00 59.72 159 LYS A CA 1
ATOM 1280 C C . LYS A 1 159 ? 75.149 -0.151 -53.120 1.00 59.72 159 LYS A C 1
ATOM 1282 O O . LYS A 1 159 ? 73.945 -0.326 -52.934 1.00 59.72 159 LYS A O 1
ATOM 1287 N N . PRO A 1 160 ? 76.064 -0.989 -52.582 1.00 61.16 160 PRO A N 1
ATOM 1288 C CA . PRO A 1 160 ? 75.685 -2.157 -51.771 1.00 61.16 160 PRO A CA 1
ATOM 12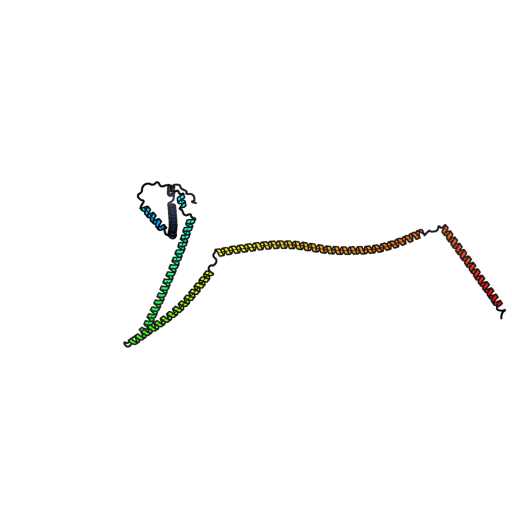89 C C . PRO A 1 160 ? 75.064 -1.771 -50.416 1.00 61.16 160 PRO A C 1
ATOM 1291 O O . PRO A 1 160 ? 74.063 -2.345 -49.997 1.00 61.16 160 PRO A O 1
ATOM 1294 N N . ILE A 1 161 ? 75.601 -0.731 -49.769 1.00 62.50 161 ILE A N 1
ATOM 1295 C CA . ILE A 1 161 ? 75.122 -0.214 -48.473 1.00 62.50 161 ILE A CA 1
ATOM 1296 C C . ILE A 1 161 ? 73.726 0.415 -48.610 1.00 62.50 161 ILE A C 1
ATOM 1298 O O . ILE A 1 161 ? 72.905 0.336 -47.697 1.00 62.50 161 ILE A O 1
ATOM 1302 N N . TYR A 1 162 ? 73.426 1.012 -49.765 1.00 70.31 162 TYR A N 1
ATOM 1303 C CA . TYR A 1 162 ? 72.094 1.522 -50.091 1.00 70.31 162 TYR A CA 1
ATOM 1304 C C . TYR A 1 162 ? 71.051 0.407 -50.228 1.00 70.31 162 TYR A C 1
ATOM 1306 O O . TYR A 1 162 ? 69.928 0.572 -49.751 1.00 70.31 162 TYR A O 1
ATOM 1314 N N . TYR A 1 163 ? 71.421 -0.731 -50.822 1.00 75.62 163 TYR A N 1
ATOM 1315 C CA . TYR A 1 163 ? 70.536 -1.890 -50.934 1.00 75.62 163 TYR A CA 1
ATOM 1316 C C . TYR A 1 163 ? 70.229 -2.506 -49.562 1.00 75.62 163 TYR A C 1
ATOM 1318 O O . TYR A 1 163 ? 69.064 -2.725 -49.238 1.00 75.62 163 TYR A O 1
ATOM 1326 N N . GLU A 1 164 ? 71.238 -2.695 -48.706 1.00 79.12 164 GLU A N 1
ATOM 1327 C CA . GLU A 1 164 ? 71.033 -3.201 -47.339 1.00 79.12 164 GLU A CA 1
ATOM 1328 C C . GLU A 1 164 ? 70.172 -2.259 -46.486 1.00 79.12 164 GLU A C 1
ATOM 1330 O O . GLU A 1 164 ? 69.270 -2.708 -45.774 1.00 79.12 164 GLU A O 1
ATOM 1335 N N . LYS A 1 165 ? 70.391 -0.940 -46.586 1.00 79.56 165 LYS A N 1
ATOM 1336 C CA . LYS A 1 165 ? 69.547 0.059 -45.912 1.00 79.56 165 LYS A CA 1
ATOM 1337 C C . LYS A 1 165 ? 68.108 0.040 -46.425 1.00 79.56 165 LYS A C 1
ATOM 1339 O O . LYS A 1 165 ? 67.185 0.173 -45.624 1.00 79.56 165 LYS A O 1
ATOM 1344 N N . PHE A 1 166 ? 67.906 -0.147 -47.729 1.00 81.88 166 PHE A N 1
ATOM 1345 C CA . PHE A 1 166 ? 66.577 -0.289 -48.318 1.00 81.88 166 PHE A CA 1
ATOM 1346 C C . PHE A 1 166 ? 65.868 -1.557 -47.844 1.00 81.88 166 PHE A C 1
ATOM 1348 O O . PHE A 1 166 ? 64.730 -1.479 -47.386 1.00 81.88 166 PHE A O 1
ATOM 1355 N N . LEU A 1 167 ? 66.552 -2.703 -47.854 1.00 84.88 167 LEU A N 1
ATOM 1356 C CA . LEU A 1 167 ? 66.006 -3.946 -47.312 1.00 84.88 167 LEU A CA 1
ATOM 1357 C C . LEU A 1 167 ? 65.634 -3.806 -45.835 1.00 84.88 167 LEU A C 1
ATOM 1359 O O . LEU A 1 167 ? 64.542 -4.213 -45.442 1.00 84.88 167 LEU A O 1
ATOM 1363 N N . LYS A 1 168 ? 66.497 -3.176 -45.031 1.00 86.06 168 LYS A N 1
ATOM 1364 C CA . LYS A 1 168 ? 66.220 -2.915 -43.616 1.00 86.06 168 LYS A CA 1
ATOM 1365 C C . LYS A 1 168 ? 65.001 -2.012 -43.429 1.00 86.06 168 LYS A C 1
ATOM 1367 O O . LYS A 1 168 ? 64.143 -2.328 -42.613 1.00 86.06 168 LYS A O 1
ATOM 1372 N N . PHE A 1 169 ? 64.880 -0.941 -44.215 1.00 85.69 169 PHE A N 1
ATOM 1373 C CA . PHE A 1 169 ? 63.709 -0.060 -44.191 1.00 85.69 169 PHE A CA 1
ATOM 1374 C C . PHE A 1 169 ? 62.412 -0.817 -44.516 1.00 85.69 169 PHE A C 1
ATOM 1376 O O . PHE A 1 169 ? 61.426 -0.684 -43.793 1.00 85.69 169 PHE A O 1
ATOM 1383 N N . ILE A 1 170 ? 62.412 -1.652 -45.561 1.00 86.44 170 ILE A N 1
ATOM 1384 C CA . ILE A 1 170 ? 61.245 -2.468 -45.924 1.00 86.44 170 ILE A CA 1
ATOM 1385 C C . ILE A 1 170 ? 60.917 -3.479 -44.819 1.00 86.44 170 ILE A C 1
ATOM 1387 O O . ILE A 1 170 ? 59.751 -3.618 -44.451 1.00 86.44 170 ILE A O 1
ATOM 1391 N N . GLN A 1 171 ? 61.922 -4.145 -44.247 1.00 89.50 171 GLN A N 1
ATOM 1392 C CA . GLN A 1 171 ? 61.729 -5.122 -43.175 1.00 89.50 171 GLN A CA 1
ATOM 1393 C C . GLN A 1 171 ? 61.177 -4.477 -41.895 1.00 89.50 171 GLN A C 1
ATOM 1395 O O . GLN A 1 171 ? 60.244 -5.006 -41.288 1.00 89.50 171 GLN A O 1
ATOM 1400 N N . ASP A 1 172 ? 61.705 -3.319 -41.503 1.00 88.06 172 ASP A N 1
ATOM 1401 C CA . ASP A 1 172 ? 61.216 -2.566 -40.349 1.00 88.06 172 ASP A CA 1
ATOM 1402 C C . ASP A 1 172 ? 59.800 -2.015 -40.609 1.00 88.06 172 ASP A C 1
ATOM 1404 O O . ASP A 1 172 ? 58.941 -2.093 -39.730 1.00 88.06 172 ASP A O 1
ATOM 1408 N N . SER A 1 173 ? 59.502 -1.564 -41.834 1.00 86.50 173 SER A N 1
ATOM 1409 C CA . SER A 1 173 ? 58.150 -1.161 -42.252 1.00 86.50 173 SER A CA 1
ATOM 1410 C C . SER A 1 173 ? 57.150 -2.325 -42.205 1.00 86.50 173 SER A C 1
ATOM 1412 O O . SER A 1 173 ? 56.012 -2.153 -41.764 1.00 86.50 173 SER A O 1
ATOM 1414 N N . MET A 1 174 ? 57.553 -3.532 -42.616 1.00 89.25 174 MET A N 1
ATOM 1415 C CA . MET A 1 174 ? 56.724 -4.737 -42.485 1.00 89.25 174 MET A CA 1
ATOM 1416 C C . MET A 1 174 ? 56.433 -5.058 -41.016 1.00 89.25 174 MET A C 1
ATOM 1418 O O . MET A 1 174 ? 55.268 -5.177 -40.651 1.00 89.25 174 MET A O 1
ATOM 1422 N N . ARG A 1 175 ? 57.454 -5.066 -40.148 1.00 92.69 175 ARG A N 1
ATOM 1423 C CA . ARG A 1 175 ? 57.276 -5.302 -38.701 1.00 92.69 175 ARG A CA 1
ATOM 1424 C C . ARG A 1 175 ? 56.355 -4.278 -38.034 1.00 92.69 175 ARG A C 1
ATOM 1426 O O . ARG A 1 175 ? 55.553 -4.623 -37.163 1.00 92.69 175 ARG A O 1
ATOM 1433 N N . GLN A 1 176 ? 56.462 -3.008 -38.424 1.00 88.44 176 GLN A N 1
ATOM 1434 C CA . GLN A 1 176 ? 55.567 -1.960 -37.931 1.00 88.44 176 GLN A CA 1
ATOM 1435 C C . GLN A 1 176 ? 54.121 -2.198 -38.378 1.00 88.44 176 GLN A C 1
ATOM 1437 O O . GLN A 1 176 ? 53.212 -2.065 -37.556 1.00 88.44 176 GLN A O 1
ATOM 1442 N N . ARG A 1 177 ? 53.903 -2.591 -39.641 1.00 88.25 177 ARG A N 1
ATOM 1443 C CA . ARG A 1 177 ? 52.573 -2.965 -40.146 1.00 88.25 177 ARG A CA 1
ATOM 1444 C C . ARG A 1 177 ? 51.999 -4.160 -39.389 1.00 88.25 177 ARG A C 1
ATOM 1446 O O . ARG A 1 177 ? 50.859 -4.066 -38.947 1.00 88.25 177 ARG A O 1
ATOM 1453 N N . ASP A 1 178 ? 52.784 -5.206 -39.141 1.00 93.31 178 ASP A N 1
ATOM 1454 C CA . ASP A 1 178 ? 52.346 -6.369 -38.352 1.00 93.31 178 ASP A CA 1
ATOM 1455 C C . ASP A 1 178 ? 51.907 -5.955 -36.937 1.00 93.31 178 ASP A C 1
ATOM 1457 O O . ASP A 1 178 ? 50.828 -6.319 -36.469 1.00 93.31 178 ASP A O 1
ATOM 1461 N N . THR A 1 179 ? 52.677 -5.072 -36.293 1.00 93.31 179 THR A N 1
ATOM 1462 C CA . THR A 1 179 ? 52.329 -4.520 -34.972 1.00 93.31 179 THR A CA 1
ATOM 1463 C C . THR A 1 179 ? 51.009 -3.736 -34.997 1.00 93.31 179 THR A C 1
ATOM 1465 O O . THR A 1 179 ? 50.242 -3.760 -34.031 1.00 93.31 179 THR A O 1
ATOM 1468 N N . ILE A 1 180 ? 50.733 -3.001 -36.078 1.00 89.38 180 ILE A N 1
ATOM 1469 C CA . ILE A 1 180 ? 49.469 -2.271 -36.254 1.00 89.38 180 ILE A CA 1
ATOM 1470 C C . ILE A 1 180 ? 48.317 -3.254 -36.476 1.00 89.38 180 ILE A C 1
ATOM 1472 O O . ILE A 1 180 ? 47.265 -3.085 -35.861 1.00 89.38 180 ILE A O 1
ATOM 1476 N N . VAL A 1 181 ? 48.517 -4.296 -37.287 1.00 94.19 181 VAL A N 1
ATOM 1477 C CA . VAL A 1 181 ? 47.521 -5.351 -37.524 1.00 94.19 181 VAL A CA 1
ATOM 1478 C C . VAL A 1 181 ? 47.109 -6.011 -36.209 1.00 94.19 181 VAL A C 1
ATOM 1480 O O . VAL A 1 181 ? 45.913 -6.120 -35.938 1.00 94.19 181 VAL A O 1
ATOM 1483 N N . ASP A 1 182 ? 48.060 -6.375 -35.351 1.00 94.88 182 ASP A N 1
ATOM 1484 C CA . ASP A 1 182 ? 47.750 -6.992 -34.057 1.00 94.88 182 ASP A CA 1
ATOM 1485 C C . ASP A 1 182 ? 46.995 -6.038 -33.119 1.00 94.88 182 ASP A C 1
ATOM 1487 O O . ASP A 1 182 ? 46.013 -6.431 -32.480 1.00 94.88 182 ASP A O 1
ATOM 1491 N N . LYS A 1 183 ? 47.367 -4.750 -33.096 1.00 94.62 183 LYS A N 1
ATOM 1492 C CA . LYS A 1 183 ? 46.618 -3.720 -32.352 1.00 94.62 183 LYS A CA 1
ATOM 1493 C C . LYS A 1 183 ? 45.189 -3.562 -32.871 1.00 94.62 183 LYS A C 1
ATOM 1495 O O . LYS A 1 183 ? 44.257 -3.465 -32.070 1.00 94.62 183 LYS A O 1
ATOM 1500 N N . LEU A 1 184 ? 45.003 -3.530 -34.191 1.00 92.06 184 LEU A N 1
ATOM 1501 C CA . LEU A 1 184 ? 43.685 -3.412 -34.813 1.00 92.06 184 LEU A CA 1
ATOM 1502 C C . LEU A 1 184 ? 42.825 -4.646 -34.530 1.00 92.06 184 LEU A C 1
ATOM 1504 O O . LEU A 1 184 ? 41.653 -4.486 -34.197 1.00 92.06 184 LEU A O 1
ATOM 1508 N N . ARG A 1 185 ? 43.397 -5.855 -34.568 1.00 95.88 185 ARG A N 1
ATOM 1509 C CA . ARG A 1 185 ? 42.706 -7.099 -34.185 1.00 95.88 185 ARG A CA 1
ATOM 1510 C C . ARG A 1 185 ? 42.217 -7.059 -32.740 1.00 95.88 185 ARG A C 1
ATOM 1512 O O . ARG A 1 185 ? 41.051 -7.359 -32.484 1.00 95.88 185 ARG A O 1
ATOM 1519 N N . LEU A 1 186 ? 43.070 -6.632 -31.805 1.00 95.56 186 LEU A N 1
ATOM 1520 C CA . LEU A 1 186 ? 42.691 -6.506 -30.396 1.00 95.56 186 LEU A CA 1
ATOM 1521 C C . LEU A 1 186 ? 41.574 -5.468 -30.203 1.00 95.56 186 LEU A C 1
ATOM 1523 O O . LEU A 1 186 ? 40.588 -5.739 -29.516 1.00 95.56 186 LEU A O 1
ATOM 1527 N N . LYS A 1 187 ? 41.690 -4.303 -30.854 1.00 95.62 187 LYS A N 1
ATOM 1528 C CA . LYS A 1 187 ? 40.667 -3.247 -30.807 1.00 95.62 187 LYS A CA 1
ATOM 1529 C C . LYS A 1 187 ? 39.338 -3.716 -31.402 1.00 95.62 187 LYS A C 1
ATOM 1531 O O . LYS A 1 187 ? 38.289 -3.433 -30.834 1.00 95.62 187 LYS A O 1
ATOM 1536 N N . ASN A 1 188 ? 39.378 -4.451 -32.509 1.00 94.00 188 ASN A N 1
ATOM 1537 C CA . ASN A 1 188 ? 38.199 -5.007 -33.162 1.00 94.00 188 ASN A CA 1
ATOM 1538 C C . ASN A 1 188 ? 37.477 -6.017 -32.240 1.00 94.00 188 ASN A C 1
ATOM 1540 O O . ASN A 1 188 ? 36.283 -5.873 -31.985 1.00 94.00 188 ASN A O 1
ATOM 1544 N N . SER A 1 189 ? 38.215 -6.943 -31.615 1.00 95.69 189 SER A N 1
ATOM 1545 C CA . SER A 1 189 ? 37.663 -7.876 -30.615 1.00 95.69 189 SER A CA 1
ATOM 1546 C C . SER A 1 189 ? 37.022 -7.157 -29.411 1.00 95.69 189 SER A C 1
ATOM 1548 O O . SER A 1 189 ? 35.916 -7.500 -28.971 1.00 95.69 189 SER A O 1
ATOM 1550 N N . ALA A 1 190 ? 37.666 -6.096 -28.910 1.00 95.50 190 ALA A N 1
ATOM 1551 C CA . ALA A 1 190 ? 37.119 -5.268 -27.836 1.00 95.50 190 ALA A CA 1
ATOM 1552 C C . ALA A 1 190 ? 35.819 -4.553 -28.252 1.00 95.50 190 ALA A C 1
ATOM 1554 O O . ALA A 1 190 ? 34.835 -4.585 -27.507 1.00 95.50 190 ALA A O 1
ATOM 1555 N N . LEU A 1 191 ? 35.782 -3.970 -29.456 1.00 95.88 191 LEU A N 1
ATOM 1556 C CA . LEU A 1 191 ? 34.592 -3.312 -30.003 1.00 95.88 191 LEU A CA 1
ATOM 1557 C C . LEU A 1 191 ? 33.441 -4.298 -30.227 1.00 95.88 191 LEU A C 1
ATOM 1559 O O . LEU A 1 191 ? 32.309 -3.978 -29.879 1.00 95.88 191 LEU A O 1
ATOM 1563 N N . HIS A 1 192 ? 33.703 -5.515 -30.714 1.00 96.25 192 HIS A N 1
ATOM 1564 C CA . HIS A 1 192 ? 32.677 -6.559 -30.813 1.00 96.25 192 HIS A CA 1
ATOM 1565 C C . HIS A 1 192 ? 32.082 -6.916 -29.448 1.00 96.25 192 HIS A C 1
ATOM 1567 O O . HIS A 1 192 ? 30.864 -7.057 -29.315 1.00 96.25 192 HIS A O 1
ATOM 1573 N N . THR A 1 193 ? 32.920 -7.010 -28.415 1.00 96.06 193 THR A N 1
ATOM 1574 C CA . THR A 1 193 ? 32.459 -7.265 -27.044 1.00 96.06 193 THR A CA 1
ATOM 1575 C C . THR A 1 193 ? 31.601 -6.110 -26.520 1.00 96.06 193 THR A C 1
ATOM 1577 O O . THR A 1 193 ? 30.549 -6.343 -25.923 1.00 96.06 193 THR A O 1
ATOM 1580 N N . GLN A 1 194 ? 32.008 -4.862 -26.766 1.00 95.81 194 GLN A N 1
ATOM 1581 C CA . GLN A 1 194 ? 31.241 -3.674 -26.384 1.00 95.81 194 GLN A CA 1
ATOM 1582 C C . GLN A 1 194 ? 29.913 -3.573 -27.143 1.00 95.81 194 GLN A C 1
ATOM 1584 O O . GLN A 1 194 ? 28.887 -3.273 -26.533 1.00 95.81 194 GLN A O 1
ATOM 1589 N N . LEU A 1 195 ? 29.908 -3.874 -28.443 1.00 95.06 195 LEU A N 1
ATOM 1590 C CA . LEU A 1 195 ? 28.700 -3.932 -29.262 1.00 95.06 195 LEU A CA 1
ATOM 1591 C C . LEU A 1 195 ? 27.731 -4.983 -28.718 1.00 95.06 195 LEU A C 1
ATOM 1593 O O . LEU A 1 195 ? 26.551 -4.689 -28.557 1.00 95.06 195 LEU A O 1
ATOM 1597 N N . ARG A 1 196 ? 28.220 -6.182 -28.376 1.00 95.69 196 ARG A N 1
ATOM 1598 C CA . ARG A 1 196 ? 27.394 -7.236 -27.770 1.00 95.69 196 ARG A CA 1
ATOM 1599 C C . ARG A 1 196 ? 26.792 -6.788 -26.439 1.00 95.69 196 ARG A C 1
ATOM 1601 O O . ARG A 1 196 ? 25.602 -6.981 -26.233 1.00 95.69 196 ARG A O 1
ATOM 1608 N N . LYS A 1 197 ? 27.581 -6.154 -25.563 1.00 95.50 197 LYS A N 1
ATOM 1609 C CA . LYS A 1 197 ? 27.080 -5.597 -24.294 1.00 95.50 197 LYS A CA 1
ATOM 1610 C C . LYS A 1 197 ? 26.031 -4.510 -24.515 1.00 95.50 197 LYS A C 1
ATOM 1612 O O . LYS A 1 197 ? 25.013 -4.526 -23.843 1.00 95.50 197 LYS A O 1
ATOM 1617 N N . SER A 1 198 ? 26.265 -3.601 -25.458 1.00 93.19 198 SER A N 1
ATOM 1618 C CA . SER A 1 198 ? 25.338 -2.501 -25.757 1.00 93.19 198 SER A CA 1
ATOM 1619 C C . SER A 1 198 ? 24.037 -3.023 -26.366 1.00 93.19 198 SER A C 1
ATOM 1621 O O . SER A 1 198 ? 22.968 -2.556 -26.000 1.00 93.19 198 SER A O 1
ATOM 1623 N N . ARG A 1 199 ? 24.109 -4.038 -27.238 1.00 91.25 199 ARG A N 1
ATOM 1624 C CA . ARG A 1 199 ? 22.929 -4.740 -27.765 1.00 91.25 199 ARG A CA 1
ATOM 1625 C C . ARG A 1 199 ? 22.166 -5.481 -26.676 1.00 91.25 199 ARG A C 1
ATOM 1627 O O . ARG A 1 199 ? 20.951 -5.419 -26.673 1.00 91.25 199 ARG A O 1
ATOM 1634 N N . GLU A 1 200 ? 22.851 -6.147 -25.749 1.00 90.25 200 GLU A N 1
ATOM 1635 C CA . GLU A 1 200 ? 22.186 -6.805 -24.618 1.00 90.25 200 GLU A CA 1
ATOM 1636 C C . GLU A 1 200 ? 21.544 -5.783 -23.676 1.00 90.25 200 GLU A C 1
ATOM 1638 O O . GLU A 1 200 ? 20.432 -5.993 -23.220 1.00 90.25 200 GLU A O 1
ATOM 1643 N N . GLN A 1 201 ? 22.207 -4.654 -23.417 1.00 88.12 201 GLN A N 1
ATOM 1644 C CA . GLN A 1 201 ? 21.623 -3.551 -22.656 1.00 88.12 201 GLN A CA 1
ATOM 1645 C C . GLN A 1 201 ? 20.415 -2.958 -23.370 1.00 88.12 201 GLN A C 1
ATOM 1647 O O . GLN A 1 201 ? 19.430 -2.676 -22.705 1.00 88.12 201 GLN A O 1
ATOM 1652 N N . LEU A 1 202 ? 20.474 -2.787 -24.693 1.00 84.25 202 LEU A N 1
ATOM 1653 C CA . LEU A 1 202 ? 19.332 -2.349 -25.486 1.00 84.25 202 LEU A CA 1
ATOM 1654 C C . LEU A 1 202 ? 18.203 -3.373 -25.393 1.00 84.25 202 LEU A C 1
ATOM 1656 O O . LEU A 1 202 ? 17.103 -2.986 -25.047 1.00 84.25 202 LEU A O 1
ATOM 1660 N N . ARG A 1 203 ? 18.491 -4.668 -25.556 1.00 84.50 203 ARG A N 1
ATOM 1661 C CA . ARG A 1 203 ? 17.502 -5.744 -25.430 1.00 84.50 203 ARG A CA 1
ATOM 1662 C C . ARG A 1 203 ? 16.886 -5.793 -24.038 1.00 84.50 203 ARG A C 1
ATOM 1664 O O . ARG A 1 203 ? 15.681 -5.862 -23.916 1.00 84.50 203 ARG A O 1
ATOM 1671 N N . GLN A 1 204 ? 17.682 -5.670 -22.979 1.00 81.44 204 GLN A N 1
ATOM 1672 C CA . GLN A 1 204 ? 17.174 -5.552 -21.612 1.00 81.44 204 GLN A CA 1
ATOM 1673 C C . GLN A 1 204 ? 16.357 -4.277 -21.435 1.00 81.44 204 GLN A C 1
ATOM 1675 O O . GLN A 1 204 ? 15.353 -4.298 -20.746 1.00 81.44 204 GLN A O 1
ATOM 1680 N N . LYS A 1 205 ? 16.771 -3.160 -22.036 1.00 78.69 205 LYS A N 1
ATOM 1681 C CA . LYS A 1 205 ? 16.027 -1.899 -22.018 1.00 78.69 205 LYS A CA 1
ATOM 1682 C C . LYS A 1 205 ? 14.786 -1.922 -22.889 1.00 78.69 205 LYS A C 1
ATOM 1684 O O . LYS A 1 205 ? 13.963 -1.068 -22.625 1.00 78.69 205 LYS A O 1
ATOM 1689 N N . GLU A 1 206 ? 14.682 -2.829 -23.857 1.00 72.88 206 GLU A N 1
ATOM 1690 C CA . GLU A 1 206 ? 13.532 -3.138 -24.717 1.00 72.88 206 GLU A CA 1
ATOM 1691 C C . GLU A 1 206 ? 12.619 -4.191 -24.07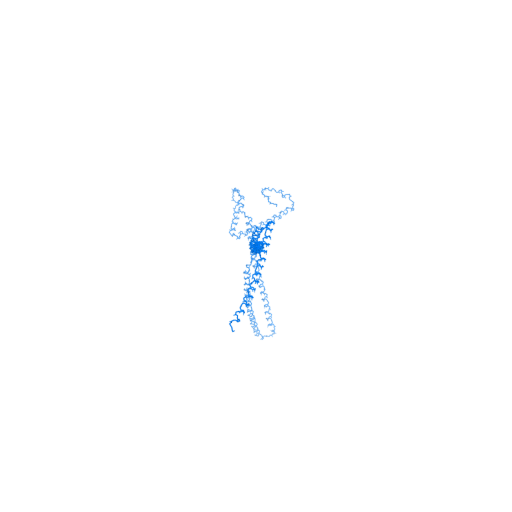1 1.00 72.88 206 GLU A C 1
ATOM 1693 O O . GLU A 1 206 ? 11.418 -4.099 -24.213 1.00 72.88 206 GLU A O 1
ATOM 1698 N N . GLU A 1 207 ? 13.138 -5.133 -23.281 1.00 69.94 207 GLU A N 1
ATOM 1699 C CA . GLU A 1 207 ? 12.365 -6.116 -22.498 1.00 69.94 207 GLU A CA 1
ATOM 1700 C C . GLU A 1 207 ? 11.814 -5.480 -21.211 1.00 69.94 207 GLU A C 1
ATOM 1702 O O . GLU A 1 207 ? 10.643 -5.624 -20.882 1.00 69.94 207 GLU A O 1
ATOM 1707 N N . LEU A 1 208 ? 12.633 -4.686 -20.508 1.00 60.28 208 LEU A N 1
ATOM 1708 C CA . LEU A 1 208 ? 12.131 -3.700 -19.547 1.00 60.28 208 LEU A CA 1
ATOM 1709 C C . LEU A 1 208 ? 11.394 -2.560 -20.254 1.00 60.28 208 LEU A C 1
ATOM 1711 O O . LEU A 1 208 ? 10.725 -1.829 -19.537 1.00 60.28 208 LEU A O 1
ATOM 1715 N N . GLY A 1 209 ? 11.599 -2.429 -21.580 1.00 52.59 209 GLY A N 1
ATOM 1716 C CA . GLY A 1 209 ? 11.217 -1.407 -22.577 1.00 52.59 209 GLY A CA 1
ATOM 1717 C C . GLY A 1 209 ? 9.902 -1.603 -23.307 1.00 52.59 209 GLY A C 1
ATOM 1718 O O . GLY A 1 209 ? 9.391 -0.641 -23.880 1.00 52.59 209 GLY A O 1
ATOM 1719 N N . GLU A 1 210 ? 9.306 -2.792 -23.201 1.00 55.41 210 GLU A N 1
ATOM 1720 C CA . GLU A 1 210 ? 7.873 -3.065 -23.342 1.00 55.41 210 GLU A CA 1
ATOM 1721 C C . GLU A 1 210 ? 7.144 -2.399 -22.151 1.00 55.41 210 GLU A C 1
ATOM 1723 O O . GLU A 1 210 ? 6.343 -2.983 -21.426 1.00 55.41 210 GLU A O 1
ATOM 1728 N N . VAL A 1 211 ? 7.523 -1.135 -21.934 1.00 56.97 211 VAL A N 1
ATOM 1729 C CA . VAL A 1 211 ? 7.224 -0.174 -20.886 1.00 56.97 211 VAL A CA 1
ATOM 1730 C C . VAL A 1 211 ? 5.860 0.370 -21.202 1.00 56.97 211 VAL A C 1
ATOM 1732 O O . VAL A 1 211 ? 5.695 1.047 -22.213 1.00 56.97 211 VAL A O 1
ATOM 1735 N N . LEU A 1 212 ? 4.923 0.091 -20.300 1.00 61.50 212 LEU A N 1
ATOM 1736 C CA . LEU A 1 212 ? 3.761 0.914 -19.985 1.00 61.50 212 LEU A CA 1
ATOM 1737 C C . LEU A 1 212 ? 3.263 1.729 -21.181 1.00 61.50 212 LEU A C 1
ATOM 1739 O O . LEU A 1 212 ? 3.604 2.903 -21.362 1.00 61.50 212 LEU A O 1
ATOM 1743 N N . ARG A 1 213 ? 2.420 1.104 -21.996 1.00 71.44 213 ARG A N 1
ATOM 1744 C CA . ARG A 1 213 ? 1.653 1.840 -22.994 1.00 71.44 213 ARG A CA 1
ATOM 1745 C C . ARG A 1 213 ? 0.852 2.924 -22.267 1.00 71.44 213 ARG A C 1
ATOM 1747 O O . ARG A 1 213 ? 0.492 2.739 -21.102 1.00 71.44 213 ARG A O 1
ATOM 1754 N N . PRO A 1 214 ? 0.490 4.030 -22.933 1.00 74.25 214 PRO A N 1
ATOM 1755 C CA . PRO A 1 214 ? -0.426 5.022 -22.364 1.00 74.25 214 PRO A CA 1
ATOM 1756 C C . PRO A 1 214 ? -1.676 4.386 -21.727 1.00 74.25 214 PRO A C 1
ATOM 1758 O O . PRO A 1 214 ? -2.095 4.793 -20.648 1.00 74.25 214 PRO A O 1
ATOM 1761 N N . VAL A 1 215 ? -2.175 3.303 -22.336 1.00 79.06 215 VAL A N 1
ATOM 1762 C CA . VAL A 1 215 ? -3.283 2.478 -21.830 1.00 79.06 215 VAL A CA 1
ATOM 1763 C C . VAL A 1 215 ? -2.983 1.842 -20.470 1.00 79.06 215 VAL A C 1
ATOM 1765 O O . VAL A 1 215 ? -3.861 1.795 -19.620 1.00 79.06 215 VAL A O 1
ATOM 1768 N N . ASP A 1 216 ? -1.755 1.394 -20.216 1.00 83.00 216 ASP A N 1
ATOM 1769 C CA . ASP A 1 216 ? -1.382 0.778 -18.939 1.00 83.00 216 ASP A CA 1
ATOM 1770 C C . ASP A 1 216 ? -1.321 1.841 -17.818 1.00 83.00 216 ASP A C 1
ATOM 1772 O O . ASP A 1 216 ? -1.683 1.570 -16.673 1.00 83.00 216 ASP A O 1
ATOM 1776 N N . PHE A 1 217 ? -0.949 3.088 -18.143 1.00 85.00 217 PHE A N 1
ATOM 1777 C CA . PHE A 1 217 ? -1.046 4.215 -17.206 1.00 85.00 217 PHE A CA 1
ATOM 1778 C C . PHE A 1 217 ? -2.495 4.630 -16.932 1.00 85.00 217 PHE A C 1
ATOM 1780 O O . PHE A 1 217 ? -2.828 4.996 -15.802 1.00 85.00 217 PHE A O 1
ATOM 1787 N N . GLU A 1 218 ? -3.356 4.598 -17.947 1.00 89.94 218 GLU A N 1
ATOM 1788 C CA . GLU A 1 218 ? -4.792 4.830 -17.780 1.00 89.94 218 GLU A CA 1
ATOM 1789 C C . GLU A 1 218 ? -5.438 3.721 -16.950 1.00 89.94 218 GLU A C 1
ATOM 1791 O O . GLU A 1 218 ? -6.163 4.028 -16.004 1.00 89.94 218 GLU A O 1
ATOM 1796 N N . GLN A 1 219 ? -5.093 2.458 -17.205 1.00 91.88 219 GLN A N 1
ATOM 1797 C CA . GLN A 1 219 ? -5.533 1.321 -16.402 1.00 91.88 219 GLN A CA 1
ATOM 1798 C C . GLN A 1 219 ? -5.093 1.477 -14.946 1.00 91.88 219 GLN A C 1
ATOM 1800 O O . GLN A 1 219 ? -5.913 1.358 -14.042 1.00 91.88 219 GLN A O 1
ATOM 1805 N N . LEU A 1 220 ? -3.833 1.850 -14.701 1.00 92.00 220 LEU A N 1
ATOM 1806 C CA . LEU A 1 220 ? -3.344 2.081 -13.344 1.00 92.00 220 LEU A CA 1
ATOM 1807 C C . LEU A 1 220 ? -4.100 3.220 -12.638 1.00 92.00 220 LEU A C 1
ATOM 1809 O O . LEU A 1 220 ? -4.358 3.137 -11.437 1.00 92.00 220 LEU A O 1
ATOM 1813 N N . LYS A 1 221 ? -4.480 4.282 -13.361 1.00 95.50 221 LYS A N 1
ATOM 1814 C CA . LYS A 1 221 ? -5.327 5.355 -12.811 1.00 95.50 221 LYS A CA 1
ATOM 1815 C C . LYS A 1 221 ? -6.728 4.852 -12.475 1.00 95.50 221 LYS A C 1
ATOM 1817 O O . LYS A 1 221 ? -7.243 5.211 -11.416 1.00 95.50 221 LYS A O 1
ATOM 1822 N N . ILE A 1 222 ? -7.325 4.029 -13.338 1.00 96.44 222 ILE A N 1
ATOM 1823 C CA . ILE A 1 222 ? -8.636 3.413 -13.100 1.00 96.44 222 ILE A CA 1
ATOM 1824 C C . ILE A 1 222 ? -8.565 2.523 -11.857 1.00 96.44 222 ILE A C 1
ATOM 1826 O O . ILE A 1 222 ? -9.335 2.739 -10.922 1.00 96.44 222 ILE A O 1
ATOM 1830 N N . ASP A 1 223 ? -7.593 1.617 -11.787 1.00 95.81 223 ASP A N 1
ATOM 1831 C CA . ASP A 1 223 ? -7.417 0.686 -10.669 1.00 95.81 223 ASP A CA 1
ATOM 1832 C C . ASP A 1 223 ? -7.171 1.426 -9.351 1.00 95.81 223 ASP A C 1
ATOM 1834 O O . ASP A 1 223 ? -7.753 1.092 -8.316 1.00 95.81 223 ASP A O 1
ATOM 1838 N N . ASN A 1 224 ? -6.350 2.480 -9.379 1.00 96.19 224 ASN A N 1
ATOM 1839 C CA . ASN A 1 224 ? -6.117 3.333 -8.218 1.00 96.19 224 ASN A CA 1
ATOM 1840 C C . ASN A 1 224 ? -7.413 4.037 -7.784 1.00 96.19 224 ASN A C 1
ATOM 1842 O O . ASN A 1 224 ? -7.772 3.986 -6.608 1.00 96.19 224 ASN A O 1
ATOM 1846 N N . SER A 1 225 ? -8.170 4.609 -8.727 1.00 97.44 225 SER A N 1
ATOM 1847 C CA . SER A 1 225 ? -9.463 5.237 -8.428 1.00 97.44 225 SER A CA 1
ATOM 1848 C C . SER A 1 225 ? -10.476 4.242 -7.845 1.00 97.44 225 SER A C 1
ATOM 1850 O O . SER A 1 225 ? -11.196 4.567 -6.899 1.00 97.44 225 SER A O 1
ATOM 1852 N N . GLU A 1 226 ? -10.492 3.000 -8.336 1.00 97.69 226 GLU A N 1
ATOM 1853 C CA . GLU A 1 226 ? -11.364 1.949 -7.822 1.00 97.69 226 GLU A CA 1
ATOM 1854 C C . GLU A 1 226 ? -10.942 1.516 -6.412 1.00 97.69 226 GLU A C 1
ATOM 1856 O O . GLU A 1 226 ? -11.794 1.318 -5.540 1.00 97.69 226 GLU A O 1
ATOM 1861 N N . CYS A 1 227 ? -9.636 1.406 -6.161 1.00 97.88 227 CYS A N 1
ATOM 1862 C CA . CYS A 1 227 ? -9.099 1.107 -4.838 1.00 97.88 227 CYS A CA 1
ATOM 1863 C C . CYS A 1 227 ? -9.437 2.214 -3.837 1.00 97.88 227 CYS A C 1
ATOM 1865 O O . CYS A 1 227 ? -9.899 1.907 -2.738 1.00 97.88 227 CYS A O 1
ATOM 1867 N N . LEU A 1 228 ? -9.283 3.485 -4.219 1.00 97.88 228 LEU A N 1
ATOM 1868 C CA . LEU A 1 228 ? -9.671 4.628 -3.390 1.00 97.88 228 LEU A CA 1
ATOM 1869 C C . LEU A 1 228 ? -11.167 4.604 -3.071 1.00 97.88 228 LEU A C 1
ATOM 1871 O O . LEU A 1 228 ? -11.536 4.695 -1.903 1.00 97.88 228 LEU A O 1
ATOM 1875 N N . ARG A 1 229 ? -12.026 4.351 -4.066 1.00 97.88 229 ARG A N 1
ATOM 1876 C CA . ARG A 1 229 ? -13.470 4.197 -3.839 1.00 97.88 229 ARG A CA 1
ATOM 1877 C C . ARG A 1 229 ? -13.775 3.067 -2.852 1.00 97.88 229 ARG A C 1
ATOM 1879 O O . ARG A 1 229 ? -14.573 3.251 -1.936 1.00 97.88 229 ARG A O 1
ATOM 1886 N N . LYS A 1 230 ? -13.131 1.902 -2.997 1.00 98.12 230 LYS A N 1
ATOM 1887 C CA . LYS A 1 230 ? -13.298 0.775 -2.059 1.00 98.12 230 LYS A CA 1
ATOM 1888 C C . LYS A 1 230 ? -12.843 1.147 -0.647 1.00 98.12 230 LYS A C 1
ATOM 1890 O O . LYS A 1 230 ? -13.506 0.763 0.316 1.00 98.12 230 LYS A O 1
ATOM 1895 N N . ILE A 1 231 ? -11.739 1.883 -0.512 1.00 98.19 231 ILE A N 1
ATOM 1896 C CA . ILE A 1 231 ? -11.247 2.382 0.778 1.00 98.19 231 ILE A CA 1
ATOM 1897 C C . ILE A 1 231 ? -12.277 3.325 1.407 1.00 98.19 231 ILE A C 1
ATOM 1899 O O . ILE A 1 231 ? -12.621 3.144 2.575 1.00 98.19 231 ILE A O 1
ATOM 1903 N N . ASP A 1 232 ? -12.825 4.266 0.641 1.00 98.19 232 ASP A N 1
ATOM 1904 C CA . ASP A 1 232 ? -13.837 5.205 1.127 1.00 98.19 232 ASP A CA 1
ATOM 1905 C C . ASP A 1 232 ? -15.128 4.499 1.554 1.00 98.19 232 ASP A C 1
ATOM 1907 O O . ASP A 1 232 ? -15.646 4.771 2.638 1.00 98.19 232 ASP A O 1
ATOM 1911 N N . GLU A 1 233 ? -15.604 3.522 0.781 1.00 98.12 233 GLU A N 1
ATOM 1912 C CA . GLU A 1 233 ? -16.753 2.689 1.157 1.00 98.12 233 GLU A CA 1
ATOM 1913 C C . GLU A 1 233 ? -16.514 1.933 2.469 1.00 98.12 233 GLU A C 1
ATOM 1915 O O . GLU A 1 233 ? -17.378 1.910 3.351 1.00 98.12 233 GLU A O 1
ATOM 1920 N N . ARG A 1 234 ? -15.339 1.305 2.629 1.00 98.00 234 ARG A N 1
ATOM 1921 C CA . ARG A 1 234 ? -14.999 0.612 3.882 1.00 98.00 234 ARG A CA 1
ATOM 1922 C C . ARG A 1 234 ? -14.885 1.593 5.046 1.00 98.00 234 ARG A C 1
ATOM 1924 O O . ARG A 1 234 ? -15.352 1.278 6.139 1.00 98.00 234 ARG A O 1
ATOM 1931 N N . ASN A 1 235 ? -14.320 2.777 4.829 1.00 98.25 235 ASN A N 1
ATOM 1932 C CA . ASN A 1 235 ? -14.216 3.815 5.852 1.00 98.25 235 ASN A CA 1
ATOM 1933 C C . ASN A 1 235 ? -15.595 4.310 6.305 1.00 98.25 235 ASN A C 1
ATOM 1935 O O . ASN A 1 235 ? -15.823 4.443 7.510 1.00 98.25 235 ASN A O 1
ATOM 1939 N N . GLN A 1 236 ? -16.526 4.529 5.375 1.00 98.12 236 GLN A N 1
ATOM 1940 C CA . GLN A 1 236 ? -17.907 4.899 5.694 1.00 98.12 236 GLN A CA 1
ATOM 1941 C C . GLN A 1 236 ? -18.612 3.801 6.500 1.00 98.12 236 GLN A C 1
ATOM 1943 O O . GLN A 1 236 ? -19.246 4.099 7.516 1.00 98.12 236 GLN A O 1
ATOM 1948 N N . GLU A 1 237 ? -18.444 2.527 6.130 1.00 98.06 237 GLU A N 1
ATOM 1949 C CA . GLU A 1 237 ? -19.033 1.426 6.901 1.00 98.06 237 GLU A CA 1
ATOM 1950 C C . GLU A 1 237 ? -18.416 1.313 8.302 1.00 98.06 237 GLU A C 1
ATOM 1952 O O . GLU A 1 237 ? -19.138 1.151 9.287 1.00 98.06 237 GLU A O 1
ATOM 1957 N N . ILE A 1 238 ? -17.099 1.498 8.441 1.00 98.31 238 ILE A N 1
ATOM 1958 C CA . ILE A 1 238 ? -16.437 1.554 9.753 1.00 98.31 238 ILE A CA 1
ATOM 1959 C C . ILE A 1 238 ? -17.006 2.697 10.601 1.00 98.31 238 ILE A C 1
ATOM 1961 O O . ILE A 1 238 ? -17.259 2.506 11.792 1.00 98.31 238 ILE A O 1
ATOM 1965 N N . GLN A 1 239 ? -17.226 3.881 10.026 1.00 98.25 239 GLN A N 1
ATOM 1966 C CA . GLN A 1 239 ? -17.836 5.004 10.744 1.00 98.25 239 GLN A CA 1
ATOM 1967 C C . GLN A 1 239 ? -19.263 4.674 11.199 1.00 98.25 239 GLN A C 1
ATOM 1969 O O . GLN A 1 239 ? -19.613 4.924 12.357 1.00 98.25 239 GLN A O 1
ATOM 1974 N N . ARG A 1 240 ? -20.068 4.045 10.335 1.00 98.19 240 ARG A N 1
ATOM 1975 C CA . ARG A 1 240 ? -21.424 3.595 10.672 1.00 98.19 240 ARG A CA 1
ATOM 1976 C C . ARG A 1 240 ? -21.408 2.582 11.818 1.00 98.19 240 ARG A C 1
ATOM 1978 O O . ARG A 1 240 ? -22.149 2.741 12.791 1.00 98.19 240 ARG A O 1
ATOM 1985 N N . LEU A 1 241 ? -20.531 1.582 11.747 1.00 98.12 241 LEU A N 1
ATOM 1986 C CA . LEU A 1 241 ? -20.366 0.572 12.793 1.00 98.12 241 LEU A CA 1
ATOM 1987 C C . LEU A 1 241 ? -19.885 1.186 14.110 1.00 98.12 241 LEU A C 1
ATOM 1989 O O . LEU A 1 241 ? -20.415 0.839 15.165 1.00 98.12 241 LEU A O 1
ATOM 1993 N N . LYS A 1 242 ? -18.956 2.149 14.074 1.00 98.38 242 LYS A N 1
ATOM 1994 C CA . LYS A 1 242 ? -18.522 2.900 15.266 1.00 98.38 242 LYS A CA 1
ATOM 1995 C C . LYS A 1 242 ? -19.681 3.647 15.921 1.00 98.38 242 LYS A C 1
ATOM 1997 O O . LYS A 1 242 ? -19.807 3.611 17.144 1.00 98.38 242 LYS A O 1
ATOM 2002 N N . LEU A 1 243 ? -20.551 4.281 15.132 1.00 98.12 243 LEU A N 1
ATOM 2003 C CA . LEU A 1 243 ? -21.731 4.966 15.659 1.00 98.12 243 LEU A CA 1
ATOM 2004 C C . LEU A 1 243 ? -22.694 3.982 16.339 1.00 98.12 243 LEU A C 1
ATOM 2006 O O . LEU A 1 243 ? -23.170 4.249 17.443 1.00 98.12 243 LEU A O 1
ATOM 2010 N N . VAL A 1 244 ? -22.962 2.834 15.710 1.00 98.06 244 VAL A N 1
ATOM 2011 C CA . VAL A 1 244 ? -23.815 1.780 16.287 1.00 98.06 244 VAL A CA 1
ATOM 2012 C C . VAL A 1 244 ? -23.200 1.209 17.566 1.00 98.06 244 VAL A C 1
ATOM 2014 O O . VAL A 1 244 ? -23.903 1.070 18.568 1.00 98.06 244 VAL A O 1
ATOM 2017 N N . ALA A 1 245 ? -21.893 0.938 17.574 1.00 98.12 245 ALA A N 1
ATOM 2018 C CA . ALA A 1 245 ? -21.171 0.479 18.757 1.00 98.12 245 ALA A CA 1
ATOM 2019 C C . ALA A 1 245 ? -21.251 1.508 19.896 1.00 98.12 245 ALA A C 1
ATOM 2021 O O . ALA A 1 245 ? -21.547 1.143 21.033 1.00 98.12 245 ALA A O 1
ATOM 2022 N N . GLY A 1 246 ? -21.086 2.799 19.587 1.00 98.38 246 GLY A N 1
ATOM 2023 C CA . GLY A 1 246 ? -21.243 3.894 20.546 1.00 98.38 246 GLY A CA 1
ATOM 2024 C C . GLY A 1 246 ? -22.647 3.956 21.155 1.00 98.38 246 GLY A C 1
ATOM 2025 O O . GLY A 1 246 ? -22.783 3.990 22.377 1.00 98.38 246 GLY A O 1
ATOM 2026 N N . LYS A 1 247 ? -23.700 3.892 20.328 1.00 98.12 247 LYS A N 1
ATOM 2027 C CA . LYS A 1 247 ? -25.099 3.847 20.802 1.00 98.12 247 LYS A CA 1
ATOM 2028 C C . LYS A 1 247 ? -25.367 2.617 21.671 1.00 98.12 247 LYS A C 1
ATOM 2030 O O . LYS A 1 247 ? -25.969 2.726 22.735 1.00 98.12 247 LYS A O 1
ATOM 2035 N N . THR A 1 248 ? -24.878 1.453 21.249 1.00 98.06 248 THR A N 1
ATOM 2036 C CA . THR A 1 248 ? -25.029 0.196 21.998 1.00 98.06 248 THR A CA 1
ATOM 2037 C C . THR A 1 248 ? -24.336 0.282 23.357 1.00 98.06 248 THR A C 1
ATOM 2039 O O . THR A 1 248 ? -24.899 -0.138 24.366 1.00 98.06 248 THR A O 1
ATOM 2042 N N . LEU A 1 249 ? -23.149 0.890 23.415 1.00 98.38 249 LEU A N 1
ATOM 2043 C CA . LEU A 1 249 ? -22.419 1.110 24.660 1.00 98.38 249 LEU A CA 1
ATOM 2044 C C . LEU A 1 249 ? -23.166 2.060 25.607 1.00 98.38 249 LEU A C 1
ATOM 2046 O O . LEU A 1 249 ? -23.207 1.810 26.811 1.00 98.38 249 LEU A O 1
ATOM 2050 N N . GLN A 1 250 ? -23.787 3.122 25.083 1.00 98.06 250 GLN A N 1
ATOM 2051 C CA . GLN A 1 250 ? -24.627 4.022 25.881 1.00 98.06 250 GLN A CA 1
ATOM 2052 C C . GLN A 1 250 ? -25.810 3.274 26.507 1.00 98.06 250 GLN A C 1
ATOM 2054 O O . GLN A 1 250 ? -26.027 3.377 27.715 1.00 98.06 250 GLN A O 1
ATOM 2059 N N . VAL A 1 251 ? -26.527 2.472 25.713 1.00 98.25 251 VAL A N 1
ATOM 2060 C CA . VAL A 1 251 ? -27.639 1.638 26.198 1.00 98.25 251 VAL A CA 1
ATOM 2061 C C . VAL A 1 251 ? -27.155 0.636 27.250 1.00 98.25 251 VAL A C 1
ATOM 2063 O O . VAL A 1 251 ? -27.759 0.511 28.315 1.00 98.25 251 VAL A O 1
ATOM 2066 N N . LEU A 1 252 ? -26.025 -0.033 27.006 1.00 98.19 252 LEU A N 1
ATOM 2067 C CA . LEU A 1 252 ? -25.428 -0.968 27.959 1.00 98.19 252 LEU A CA 1
ATOM 2068 C C . LEU A 1 252 ? -25.075 -0.288 29.288 1.00 98.19 252 LEU A C 1
ATOM 2070 O O . LEU A 1 252 ? -25.337 -0.841 30.356 1.00 98.19 252 LEU A O 1
ATOM 2074 N N . ASN A 1 253 ? -24.496 0.911 29.241 1.00 98.19 253 ASN A N 1
ATOM 2075 C CA . ASN A 1 253 ? -24.154 1.669 30.442 1.00 98.19 253 ASN A CA 1
ATOM 2076 C C . ASN A 1 253 ? -25.403 2.115 31.213 1.00 98.19 253 ASN A C 1
ATOM 2078 O O . ASN A 1 253 ? -25.405 2.045 32.443 1.00 98.19 253 ASN A O 1
ATOM 2082 N N . ALA A 1 254 ? -26.480 2.492 30.517 1.00 98.19 254 ALA A N 1
ATOM 2083 C CA . ALA A 1 254 ? -27.762 2.789 31.151 1.00 98.19 254 ALA A CA 1
ATOM 2084 C C . ALA A 1 254 ? -28.317 1.562 31.898 1.00 98.19 254 ALA A C 1
ATOM 2086 O O . ALA A 1 254 ? -28.673 1.667 33.073 1.00 98.19 254 ALA A O 1
ATOM 2087 N N . TYR A 1 255 ? -28.302 0.378 31.273 1.00 98.19 255 TYR A N 1
ATOM 2088 C CA . TYR A 1 255 ? -28.723 -0.861 31.935 1.00 98.19 255 TYR A CA 1
ATOM 2089 C C . TYR A 1 255 ? -27.814 -1.257 33.102 1.00 98.19 255 TYR A C 1
ATOM 2091 O O . TYR A 1 255 ? -28.312 -1.688 34.141 1.00 98.19 255 TYR A O 1
ATOM 2099 N N . LYS A 1 256 ? -26.492 -1.070 32.992 1.00 98.25 256 LYS A N 1
ATOM 2100 C CA . LYS A 1 256 ? -25.566 -1.284 34.119 1.00 98.25 256 LYS A CA 1
ATOM 2101 C C . LYS A 1 256 ? -25.899 -0.385 35.309 1.00 98.25 256 LYS A C 1
ATOM 2103 O O . LYS A 1 256 ? -25.856 -0.850 36.451 1.00 98.25 256 LYS A O 1
ATOM 2108 N N . LEU A 1 257 ? -26.241 0.880 35.060 1.00 98.31 257 LEU A N 1
ATOM 2109 C CA . LEU A 1 257 ? -26.634 1.812 36.114 1.00 98.31 257 LEU A CA 1
ATOM 2110 C C . LEU A 1 257 ? -27.939 1.366 36.784 1.00 98.31 257 LEU A C 1
ATOM 2112 O O . LEU A 1 257 ? -27.972 1.249 38.009 1.00 98.31 257 LEU A O 1
ATOM 2116 N N . GLN A 1 258 ? -28.966 1.037 35.992 1.00 98.25 258 GLN A N 1
ATOM 2117 C CA . GLN A 1 258 ? -30.246 0.527 36.499 1.00 98.25 258 GLN A CA 1
ATOM 2118 C C . GLN A 1 258 ? -30.062 -0.747 37.330 1.00 98.25 258 GLN A C 1
ATOM 2120 O O . GLN A 1 258 ? -30.600 -0.851 38.431 1.00 98.25 258 GLN A O 1
ATOM 2125 N N . LEU A 1 259 ? -29.248 -1.691 36.850 1.00 98.19 259 LEU A N 1
ATOM 2126 C CA . LEU A 1 259 ? -28.932 -2.920 37.573 1.00 98.19 259 LEU A CA 1
ATOM 2127 C C . LEU A 1 259 ? -28.240 -2.623 38.907 1.00 98.19 259 LEU A C 1
ATOM 2129 O O . LEU A 1 259 ? -28.608 -3.184 39.936 1.00 98.19 259 LEU A O 1
ATOM 2133 N N . THR A 1 260 ? -27.269 -1.711 38.911 1.00 98.12 260 THR A N 1
ATOM 2134 C CA . THR A 1 260 ? -26.566 -1.305 40.137 1.00 98.12 260 THR A CA 1
ATOM 2135 C C . THR A 1 260 ? -27.531 -0.673 41.143 1.00 98.12 260 THR A C 1
ATOM 2137 O O . THR A 1 260 ? -27.451 -0.952 42.339 1.00 98.12 260 THR A O 1
ATOM 2140 N N . GLN A 1 261 ? -28.473 0.146 40.672 1.00 98.12 261 GLN A N 1
ATOM 2141 C CA . GLN A 1 261 ? -29.533 0.728 41.497 1.00 98.12 261 GLN A CA 1
ATOM 2142 C C . GLN A 1 261 ? -30.461 -0.345 42.074 1.00 98.12 261 GLN A C 1
ATOM 2144 O O . GLN A 1 261 ? -30.703 -0.351 43.279 1.00 98.12 261 GLN A O 1
ATOM 2149 N N . ALA A 1 262 ? -30.910 -1.295 41.252 1.00 97.88 262 ALA A N 1
ATOM 2150 C CA . ALA A 1 262 ? -31.748 -2.408 41.690 1.00 97.88 262 ALA A CA 1
ATOM 2151 C C . ALA A 1 262 ? -31.037 -3.300 42.723 1.00 97.88 262 ALA A C 1
ATOM 2153 O O . ALA A 1 262 ? -31.655 -3.742 43.689 1.00 97.88 262 ALA A O 1
ATOM 2154 N N . ILE A 1 263 ? -29.727 -3.529 42.569 1.00 98.19 263 ILE A N 1
ATOM 2155 C CA . ILE A 1 263 ? -28.914 -4.256 43.554 1.00 98.19 263 ILE A CA 1
ATOM 2156 C C . ILE A 1 263 ? -28.862 -3.493 44.882 1.00 98.19 263 ILE A C 1
ATOM 2158 O O . ILE A 1 263 ? -29.088 -4.093 45.931 1.00 98.19 263 ILE A O 1
ATOM 2162 N N . LYS A 1 264 ? -28.609 -2.177 44.858 1.00 97.94 264 LYS A N 1
ATOM 2163 C CA . LYS A 1 264 ? -28.611 -1.350 46.077 1.00 97.94 264 LYS A CA 1
ATOM 2164 C C . LYS A 1 264 ? -29.966 -1.386 46.781 1.00 97.94 264 LYS A C 1
ATOM 2166 O O . LYS A 1 264 ? -30.015 -1.557 47.996 1.00 97.94 264 LYS A O 1
ATOM 2171 N N . GLU A 1 265 ? -31.053 -1.278 46.023 1.00 98.00 265 GLU A N 1
ATOM 2172 C CA . GLU A 1 265 ? -32.408 -1.325 46.571 1.00 98.00 265 GLU A CA 1
ATOM 2173 C C . GLU A 1 265 ? -32.738 -2.699 47.164 1.00 98.00 265 GLU A C 1
ATOM 2175 O O . GLU A 1 265 ? -33.264 -2.789 48.271 1.00 98.00 265 GLU A O 1
ATOM 2180 N N . LYS A 1 266 ? -32.340 -3.786 46.494 1.00 98.06 266 LYS A N 1
ATOM 2181 C CA . LYS A 1 266 ? -32.443 -5.146 47.038 1.00 98.06 266 LYS A CA 1
ATOM 2182 C C . LYS A 1 266 ? -31.732 -5.267 48.387 1.00 98.06 266 LYS A C 1
ATOM 2184 O O . LYS A 1 266 ? -32.296 -5.848 49.314 1.00 98.06 266 LYS A O 1
ATOM 2189 N N . GLU A 1 267 ? -30.507 -4.757 48.510 1.00 98.00 267 GLU A N 1
ATOM 2190 C CA . GLU A 1 267 ? -29.765 -4.811 49.777 1.00 98.00 267 GLU A CA 1
ATOM 2191 C C . GLU A 1 267 ? -30.410 -3.928 50.860 1.00 98.00 267 GLU A C 1
ATOM 2193 O O . GLU A 1 267 ? -30.509 -4.355 52.012 1.00 98.00 267 GLU A O 1
ATOM 2198 N N . ARG A 1 268 ? -30.960 -2.759 50.496 1.00 98.25 268 ARG A N 1
ATOM 2199 C CA . ARG A 1 268 ? -31.757 -1.916 51.406 1.00 98.25 268 ARG A CA 1
ATOM 2200 C C . ARG A 1 268 ? -32.980 -2.663 51.940 1.00 98.25 268 ARG A C 1
ATOM 2202 O O . ARG A 1 268 ? -33.187 -2.718 53.151 1.00 98.25 268 ARG A O 1
ATOM 2209 N N . ILE A 1 269 ? -33.760 -3.277 51.050 1.00 97.69 269 ILE A N 1
ATOM 2210 C CA . ILE A 1 269 ? -34.964 -4.038 51.408 1.00 97.69 269 ILE A CA 1
ATOM 2211 C C . ILE A 1 269 ? -34.603 -5.239 52.286 1.00 97.69 269 ILE A C 1
ATOM 2213 O O . ILE A 1 269 ? -35.295 -5.506 53.265 1.00 97.69 269 ILE A O 1
ATOM 2217 N N . LYS A 1 270 ? -33.509 -5.953 51.999 1.00 98.12 270 LYS A N 1
ATOM 2218 C CA . LYS A 1 270 ? -33.034 -7.043 52.867 1.00 98.12 270 LYS A CA 1
ATOM 2219 C C . LYS A 1 270 ? -32.744 -6.567 54.289 1.00 98.12 270 LYS A C 1
ATOM 2221 O O . LYS A 1 270 ? -33.142 -7.244 55.237 1.00 98.12 270 LYS A O 1
ATOM 2226 N N . LEU A 1 271 ? -32.073 -5.422 54.438 1.00 97.69 271 LEU A N 1
ATOM 2227 C CA . LEU A 1 271 ? -31.801 -4.833 55.749 1.00 97.69 271 LEU A CA 1
ATOM 2228 C C . LEU A 1 271 ? -33.111 -4.484 56.470 1.00 97.69 271 LEU A C 1
ATOM 2230 O O . LEU A 1 271 ? -33.280 -4.827 57.639 1.00 97.69 271 LEU A O 1
ATOM 2234 N N . GLU A 1 272 ? -34.062 -3.873 55.761 1.00 98.00 272 GLU A N 1
ATOM 2235 C CA . GLU A 1 272 ? -35.377 -3.525 56.306 1.00 98.00 272 GLU A CA 1
ATOM 2236 C C . GLU A 1 272 ? -36.162 -4.774 56.743 1.00 98.00 272 GLU A C 1
ATOM 2238 O O . GLU A 1 272 ? -36.740 -4.802 57.830 1.00 98.00 272 GLU A O 1
ATOM 2243 N N . ILE A 1 273 ? -36.138 -5.847 55.945 1.00 97.75 273 ILE A N 1
ATOM 2244 C CA . ILE A 1 273 ? -36.746 -7.135 56.304 1.00 97.75 273 ILE A CA 1
ATOM 2245 C C . ILE A 1 273 ? -36.103 -7.691 57.578 1.00 97.75 273 ILE A C 1
ATOM 2247 O O . ILE A 1 273 ? -36.824 -8.101 58.488 1.00 97.75 273 ILE A O 1
ATOM 2251 N N . ALA A 1 274 ? -34.770 -7.685 57.679 1.00 97.81 274 ALA A N 1
ATOM 2252 C CA . ALA A 1 274 ? -34.063 -8.167 58.865 1.00 97.81 274 ALA A CA 1
ATOM 2253 C C . ALA A 1 274 ? -34.438 -7.359 60.121 1.00 97.81 274 ALA A C 1
ATOM 2255 O O . ALA A 1 274 ? -34.738 -7.946 61.163 1.00 97.81 274 ALA A O 1
ATOM 2256 N N . GLN A 1 275 ? -34.509 -6.030 60.004 1.00 97.88 275 GLN A N 1
ATOM 2257 C CA . GLN A 1 275 ? -34.949 -5.140 61.082 1.00 97.88 275 GLN A CA 1
ATOM 2258 C C . GLN A 1 275 ? -36.400 -5.420 61.498 1.00 97.88 275 GLN A C 1
ATOM 2260 O O . GLN A 1 275 ? -36.683 -5.582 62.686 1.00 97.88 275 GLN A O 1
ATOM 2265 N N . ARG A 1 276 ? -37.329 -5.548 60.541 1.00 97.38 276 ARG A N 1
ATOM 2266 C CA . ARG A 1 276 ? -38.738 -5.870 60.828 1.00 97.38 276 ARG A CA 1
ATOM 2267 C C . ARG A 1 276 ? -38.897 -7.246 61.476 1.00 97.38 276 ARG A C 1
ATOM 2269 O O . ARG A 1 276 ? -39.732 -7.406 62.366 1.00 97.38 276 ARG A O 1
ATOM 2276 N N . LEU A 1 277 ? -38.106 -8.238 61.061 1.00 97.62 277 LEU A N 1
ATOM 2277 C CA . LEU A 1 277 ? -38.096 -9.565 61.682 1.00 97.62 277 LEU A CA 1
ATOM 2278 C C . LEU A 1 277 ? -37.596 -9.516 63.130 1.00 97.62 277 LEU A C 1
ATOM 2280 O O . LEU A 1 277 ? -38.164 -10.205 63.979 1.00 97.62 277 LEU A O 1
ATOM 2284 N N . ASP A 1 278 ? -36.588 -8.695 63.427 1.00 97.44 278 ASP A N 1
ATOM 2285 C CA . ASP A 1 278 ? -36.103 -8.498 64.793 1.00 97.44 278 ASP A CA 1
ATOM 2286 C C . ASP A 1 278 ? -37.142 -7.807 65.689 1.00 97.44 278 ASP A C 1
ATOM 2288 O O . ASP A 1 278 ? -37.449 -8.302 66.774 1.00 97.44 278 ASP A O 1
ATOM 2292 N N . ILE A 1 279 ? -37.771 -6.731 65.204 1.00 97.06 279 ILE A N 1
ATOM 2293 C CA . ILE A 1 279 ? -38.864 -6.054 65.921 1.00 97.06 279 ILE A CA 1
ATOM 2294 C C . ILE A 1 279 ? -40.013 -7.034 66.183 1.00 97.06 279 ILE A C 1
ATOM 2296 O O . ILE A 1 279 ? -40.509 -7.133 67.303 1.00 97.06 279 ILE A O 1
ATOM 2300 N N . LYS A 1 280 ? -40.403 -7.829 65.177 1.00 97.69 280 LYS A N 1
ATOM 2301 C CA . LYS A 1 280 ? -41.427 -8.873 65.331 1.00 97.69 280 LYS A CA 1
ATOM 2302 C C . LYS A 1 280 ? -41.032 -9.913 66.381 1.00 97.69 280 LYS A C 1
ATOM 2304 O O . LYS A 1 280 ? -41.903 -10.406 67.097 1.00 97.69 280 LYS A O 1
ATOM 2309 N N . ARG A 1 281 ? -39.749 -10.278 66.468 1.00 97.69 281 ARG A N 1
ATOM 2310 C CA . ARG A 1 281 ? -39.236 -11.200 67.491 1.00 97.69 281 ARG A CA 1
ATOM 2311 C C . ARG A 1 281 ? -39.370 -10.590 68.888 1.00 97.69 281 ARG A C 1
ATOM 2313 O O . ARG A 1 281 ? -39.931 -11.256 69.754 1.00 97.69 281 ARG A O 1
ATOM 2320 N N . ARG A 1 282 ? -38.939 -9.338 69.078 1.00 96.69 282 ARG A N 1
ATOM 2321 C CA . ARG A 1 282 ? -39.045 -8.609 70.356 1.00 96.69 282 ARG A CA 1
ATOM 2322 C C . ARG A 1 282 ? -40.493 -8.421 70.810 1.00 96.69 282 ARG A C 1
ATOM 2324 O O . ARG A 1 282 ? -40.838 -8.804 71.923 1.00 96.69 282 ARG A O 1
ATOM 2331 N N . ALA A 1 283 ? -41.372 -7.985 69.910 1.00 96.44 283 ALA A N 1
ATOM 2332 C CA . ALA A 1 283 ? -42.799 -7.853 70.201 1.00 96.44 283 ALA A CA 1
ATOM 2333 C C . ALA A 1 283 ? -43.447 -9.198 70.582 1.00 96.44 283 ALA A C 1
ATOM 2335 O O . ALA A 1 283 ? -44.311 -9.259 71.454 1.00 96.44 283 ALA A O 1
ATOM 2336 N N . LYS A 1 284 ? -43.024 -10.312 69.962 1.00 96.62 284 LYS A N 1
ATOM 2337 C CA . LYS A 1 284 ? -43.486 -11.652 70.360 1.00 96.62 284 LYS A CA 1
ATOM 2338 C C . LYS A 1 284 ? -43.022 -12.030 71.766 1.00 96.62 284 LYS A C 1
ATOM 2340 O O . LYS A 1 284 ? -43.830 -12.593 72.500 1.00 96.62 284 LYS A O 1
ATOM 2345 N N . SER A 1 285 ? -41.768 -11.757 72.137 1.00 95.94 285 SER A N 1
ATOM 2346 C CA . SER A 1 285 ? -41.285 -12.032 73.498 1.00 95.94 285 SER A CA 1
ATOM 2347 C C . SER A 1 285 ? -41.990 -11.167 74.541 1.00 95.94 285 SER A C 1
ATOM 2349 O O . SER A 1 285 ? -42.452 -11.708 75.541 1.00 95.94 285 SER A O 1
ATOM 2351 N N . GLU A 1 286 ? -42.167 -9.872 74.274 1.00 96.50 286 GLU A N 1
ATOM 2352 C CA . GLU A 1 286 ? -42.919 -8.957 75.147 1.00 96.50 286 GLU A CA 1
ATOM 2353 C C . GLU A 1 286 ? -44.382 -9.395 75.287 1.00 96.50 286 GLU A C 1
ATOM 2355 O O . GLU A 1 286 ? -44.943 -9.415 76.375 1.00 96.50 286 GLU A O 1
ATOM 2360 N N . MET A 1 287 ? -45.017 -9.855 74.208 1.00 95.88 287 MET A N 1
ATOM 2361 C CA . MET A 1 287 ? -46.381 -10.374 74.293 1.00 95.88 287 MET A CA 1
ATOM 2362 C C . MET A 1 287 ? -46.482 -11.636 75.165 1.00 95.88 287 MET A C 1
ATOM 2364 O O . MET A 1 287 ? -47.526 -11.873 75.772 1.00 95.88 287 MET A O 1
ATOM 2368 N N . VAL A 1 288 ? -45.432 -12.460 75.245 1.00 96.25 288 VAL A N 1
ATOM 2369 C CA . VAL A 1 288 ? -45.403 -13.611 76.163 1.00 96.25 288 VAL A CA 1
ATOM 2370 C C . VAL A 1 288 ? -45.290 -13.145 77.615 1.00 96.25 288 VAL A C 1
ATOM 2372 O O . VAL A 1 288 ? -46.024 -13.671 78.454 1.00 96.25 288 VAL A O 1
ATOM 2375 N N . THR A 1 289 ? -44.435 -12.161 77.914 1.00 95.75 289 THR A N 1
ATOM 2376 C CA . THR A 1 289 ? -44.290 -11.618 79.277 1.00 95.75 289 THR A CA 1
ATOM 2377 C C . THR A 1 289 ? -45.565 -10.917 79.728 1.00 95.75 289 THR A C 1
ATOM 2379 O O . THR A 1 289 ? -46.117 -11.293 80.756 1.00 95.75 289 THR A O 1
ATOM 2382 N N . VAL A 1 290 ? -46.131 -10.035 78.901 1.00 96.62 290 VAL A N 1
ATOM 2383 C CA . VAL A 1 290 ? -47.400 -9.346 79.189 1.00 96.62 290 VAL A CA 1
ATOM 2384 C C . VAL A 1 290 ? -48.538 -10.347 79.394 1.00 96.62 290 VAL A C 1
ATOM 2386 O O . VAL A 1 290 ? -49.336 -10.204 80.312 1.00 96.62 290 VAL A O 1
ATOM 2389 N N . LYS A 1 291 ? -48.623 -11.422 78.595 1.00 95.81 291 LYS A N 1
ATOM 2390 C CA . LYS A 1 291 ? -49.629 -12.477 78.823 1.00 95.81 291 LYS A CA 1
ATOM 2391 C C . LYS A 1 291 ? -49.449 -13.190 80.162 1.00 95.81 291 LYS A C 1
ATOM 2393 O O . LYS A 1 291 ? -50.440 -13.664 80.715 1.00 95.81 291 LYS A O 1
ATOM 2398 N N . LYS A 1 292 ? -48.214 -13.334 80.646 1.00 95.62 292 LYS A N 1
ATOM 2399 C CA . LYS A 1 292 ? -47.931 -13.914 81.962 1.00 95.62 292 LYS A CA 1
ATOM 2400 C C . LYS A 1 292 ? -48.347 -12.943 83.070 1.00 95.62 292 LYS A C 1
ATOM 2402 O O . LYS A 1 292 ? -49.114 -13.348 83.933 1.00 95.62 292 LYS A O 1
ATOM 2407 N N . GLU A 1 293 ? -47.946 -11.680 82.972 1.00 95.25 293 GLU A N 1
ATOM 2408 C CA . GLU A 1 293 ? -48.324 -10.615 83.912 1.00 95.25 293 GLU A CA 1
ATOM 2409 C C . GLU A 1 293 ? -49.846 -10.460 83.999 1.00 95.25 293 GLU A C 1
ATOM 2411 O O . GLU A 1 293 ? -50.411 -10.521 85.080 1.00 95.25 293 GLU A O 1
ATOM 2416 N N . VAL A 1 294 ? -50.555 -10.399 82.866 1.00 96.25 294 VAL A N 1
ATOM 2417 C CA . VAL A 1 294 ? -52.027 -10.344 82.844 1.00 96.25 294 VAL A CA 1
ATOM 2418 C C . VAL A 1 294 ? -52.649 -11.558 83.540 1.00 96.25 294 VAL A C 1
ATOM 2420 O O . VAL A 1 294 ? -53.661 -11.421 84.224 1.00 96.25 294 VAL A O 1
ATOM 2423 N N . LYS A 1 295 ? -52.080 -12.763 83.402 1.00 95.50 295 LYS A N 1
ATOM 2424 C CA . LYS A 1 295 ? -52.574 -13.946 84.132 1.00 95.50 295 LYS A CA 1
ATOM 2425 C C . LYS A 1 295 ? -52.356 -13.822 85.641 1.00 95.50 295 LYS A C 1
ATOM 2427 O O . LYS A 1 295 ? -53.238 -14.212 86.400 1.00 95.50 295 LYS A O 1
ATOM 2432 N N . GLU A 1 296 ? -51.208 -13.305 86.063 1.00 95.12 296 GLU A N 1
ATOM 2433 C CA . GLU A 1 296 ? -50.887 -13.082 87.476 1.00 95.12 296 GLU A CA 1
ATOM 2434 C C . GLU A 1 296 ? -51.795 -12.001 88.077 1.00 95.12 296 GLU A C 1
ATOM 2436 O O . GLU A 1 296 ? -52.472 -12.260 89.069 1.00 95.12 296 GLU A O 1
ATOM 2441 N N . GLU A 1 297 ? -51.932 -10.859 87.407 1.00 93.88 297 GLU A N 1
ATOM 2442 C CA . GLU A 1 297 ? -52.810 -9.757 87.811 1.00 93.88 297 GLU A CA 1
ATOM 2443 C C . GLU A 1 297 ? -54.289 -10.153 87.813 1.00 93.88 297 GLU A C 1
ATOM 2445 O O . GLU A 1 297 ? -55.031 -9.819 88.732 1.00 93.88 297 GLU A O 1
ATOM 2450 N N . THR A 1 298 ? -54.759 -10.917 86.820 1.00 94.00 298 THR A N 1
ATOM 2451 C CA . THR A 1 298 ? -56.149 -11.409 86.826 1.00 94.00 298 THR A CA 1
ATOM 2452 C C . THR A 1 298 ? -56.404 -12.405 87.951 1.00 94.00 298 THR A C 1
ATOM 2454 O O . THR A 1 298 ? -57.514 -12.426 88.485 1.00 94.00 298 THR A O 1
ATOM 2457 N N . LYS A 1 299 ? -55.406 -13.212 88.333 1.00 94.06 299 LYS A N 1
ATOM 2458 C CA . LYS A 1 299 ? -55.497 -14.086 89.506 1.00 94.06 299 LYS A CA 1
ATOM 2459 C C . LYS A 1 299 ? -55.552 -13.257 90.791 1.00 94.06 299 LYS A C 1
ATOM 2461 O O . LYS A 1 299 ? -56.488 -13.438 91.562 1.00 94.06 299 LYS A O 1
ATOM 2466 N N . ALA A 1 300 ? -54.633 -12.308 90.964 1.00 92.94 300 ALA A N 1
ATOM 2467 C CA . ALA A 1 300 ? -54.610 -11.410 92.115 1.00 92.94 300 ALA A CA 1
ATOM 2468 C C . ALA A 1 300 ? -55.918 -10.611 92.237 1.00 92.94 300 ALA A C 1
ATOM 2470 O O . ALA A 1 300 ? -56.513 -10.545 93.305 1.00 92.94 300 ALA A O 1
ATOM 2471 N N . ASN A 1 301 ? -56.440 -10.070 91.133 1.00 92.50 301 ASN A N 1
ATOM 2472 C CA . ASN A 1 301 ? -57.710 -9.347 91.125 1.00 92.50 301 ASN A CA 1
ATOM 2473 C C . ASN A 1 301 ? -58.902 -10.247 91.493 1.00 92.50 301 ASN A C 1
ATOM 2475 O O . ASN A 1 301 ? -59.806 -9.795 92.188 1.00 92.50 301 ASN A O 1
ATOM 2479 N N . LYS A 1 302 ? -58.917 -11.521 91.073 1.00 92.56 302 LYS A N 1
ATOM 2480 C CA . LYS A 1 302 ? -59.938 -12.482 91.528 1.00 92.56 302 LYS A CA 1
ATOM 2481 C C . LYS A 1 302 ? -59.846 -12.723 93.031 1.00 92.56 302 LYS A C 1
ATOM 2483 O O . LYS A 1 302 ? -60.863 -12.597 93.702 1.00 92.56 302 LYS A O 1
ATOM 2488 N N . GLU A 1 303 ? -58.646 -12.981 93.550 1.00 90.88 303 GLU A N 1
ATOM 2489 C CA . GLU A 1 303 ? -58.401 -13.139 94.991 1.00 90.88 303 GLU A CA 1
ATOM 2490 C C . GLU A 1 303 ? -58.849 -11.879 95.761 1.00 90.88 303 GLU A C 1
ATOM 2492 O O . GLU A 1 303 ? -59.562 -11.975 96.756 1.00 90.88 303 GLU A O 1
ATOM 2497 N N . PHE A 1 304 ? -58.549 -10.674 95.261 1.00 88.44 304 PHE A N 1
ATOM 2498 C CA . PHE A 1 304 ? -59.033 -9.421 95.850 1.00 88.44 304 PHE A CA 1
ATOM 2499 C C . PHE A 1 304 ? -60.560 -9.273 95.804 1.00 88.44 304 PHE A C 1
ATOM 2501 O O . PHE A 1 304 ? -61.145 -8.790 96.773 1.00 88.44 304 PHE A O 1
ATOM 2508 N N . GLN A 1 305 ? -61.229 -9.671 94.717 1.00 88.00 305 GLN A N 1
ATOM 2509 C CA . GLN A 1 305 ? -62.696 -9.654 94.636 1.00 88.00 305 GLN A CA 1
ATOM 2510 C C . GLN A 1 305 ? -63.335 -10.676 95.582 1.00 88.00 305 GLN A C 1
ATOM 2512 O O . GLN A 1 305 ? -64.347 -10.369 96.213 1.00 88.00 305 GLN A O 1
ATOM 2517 N N . GLU A 1 306 ? -62.741 -11.862 95.724 1.00 87.81 306 GLU A N 1
ATOM 2518 C CA . GLU A 1 306 ? -63.145 -12.868 96.711 1.00 87.81 306 GLU A CA 1
ATOM 2519 C C . GLU A 1 306 ? -62.982 -12.321 98.131 1.00 87.81 306 GLU A C 1
ATOM 2521 O O . GLU A 1 306 ? -63.935 -12.345 98.909 1.00 87.81 306 GLU A O 1
ATOM 2526 N N . HIS A 1 307 ? -61.830 -11.720 98.443 1.00 84.94 307 HIS A N 1
ATOM 2527 C CA . HIS A 1 307 ? -61.598 -11.048 99.719 1.00 84.94 307 HIS A CA 1
ATOM 2528 C C . HIS A 1 307 ? -62.615 -9.935 99.971 1.00 84.94 307 HIS A C 1
ATOM 2530 O O . HIS A 1 307 ? -63.221 -9.908 101.040 1.00 84.94 307 HIS A O 1
ATOM 2536 N N . LYS A 1 308 ? -62.877 -9.069 98.986 1.00 82.75 308 LYS A N 1
ATOM 2537 C CA . LYS A 1 308 ? -63.891 -8.008 99.074 1.00 82.75 308 LYS A CA 1
ATOM 2538 C C . LYS A 1 308 ? -65.296 -8.566 99.307 1.00 82.75 308 LYS A C 1
ATOM 2540 O O . LYS A 1 308 ? -66.047 -7.988 100.081 1.00 82.75 308 LYS A O 1
ATOM 2545 N N . SER A 1 309 ? -65.642 -9.681 98.667 1.00 80.00 309 SER A N 1
ATOM 2546 C CA . SER A 1 309 ? -66.943 -10.343 98.831 1.00 80.00 309 SER A CA 1
ATOM 2547 C C . SER A 1 309 ? -67.068 -11.046 100.188 1.00 80.00 309 SER A C 1
ATOM 2549 O O . SER A 1 309 ? -68.147 -11.077 100.769 1.00 80.00 309 SER A O 1
ATOM 2551 N N . SER A 1 310 ? -65.963 -11.584 100.715 1.00 77.12 310 SER A N 1
ATOM 2552 C CA . SER A 1 310 ? -65.888 -12.188 102.053 1.00 77.12 310 SER A CA 1
ATOM 2553 C C . SER A 1 310 ? -65.826 -11.153 103.184 1.00 77.12 310 SER A C 1
ATOM 2555 O O . SER A 1 310 ? -66.155 -11.461 104.330 1.00 77.12 310 SER A O 1
ATOM 2557 N N . TYR A 1 311 ? -65.413 -9.920 102.871 1.00 70.56 311 TYR A N 1
ATOM 2558 C CA . TYR A 1 311 ? -65.315 -8.817 103.816 1.00 70.56 311 TYR A CA 1
ATOM 2559 C C . TYR A 1 311 ? -66.702 -8.223 104.067 1.00 70.56 311 TYR A C 1
ATOM 2561 O O . TYR A 1 311 ? -67.144 -7.284 103.408 1.00 70.56 311 TYR A O 1
ATOM 2569 N N . ASN A 1 312 ? -67.395 -8.795 105.047 1.00 69.62 312 ASN A N 1
ATOM 2570 C CA . ASN A 1 312 ? -68.656 -8.280 105.553 1.00 69.62 312 ASN A CA 1
ATOM 2571 C C . ASN A 1 312 ? -68.405 -7.564 106.885 1.00 69.62 312 ASN A C 1
ATOM 2573 O O . ASN A 1 312 ? -67.938 -8.184 107.840 1.00 69.62 312 ASN A O 1
ATOM 2577 N N . VAL A 1 313 ? -68.699 -6.265 106.953 1.00 67.75 313 VAL A N 1
ATOM 2578 C CA . VAL A 1 313 ? -68.610 -5.497 108.201 1.00 67.75 313 VAL A CA 1
ATOM 2579 C C . VAL A 1 313 ? -69.829 -5.858 109.056 1.00 67.75 313 VAL A C 1
ATOM 2581 O O . VAL A 1 313 ? -70.951 -5.579 108.628 1.00 67.75 313 VAL A O 1
ATOM 2584 N N . PRO A 1 314 ? -69.658 -6.470 110.246 1.00 67.06 314 PRO A N 1
ATOM 2585 C CA . PRO A 1 314 ? -70.786 -6.777 111.117 1.00 67.06 314 PRO A CA 1
ATOM 2586 C C . PRO A 1 314 ? -71.548 -5.498 111.475 1.00 67.06 314 PRO A C 1
ATOM 2588 O O . PRO A 1 314 ? -70.935 -4.461 111.745 1.00 67.06 314 PRO A O 1
ATOM 2591 N N . SER A 1 315 ? -72.882 -5.564 111.496 1.00 75.50 315 SER A N 1
ATOM 2592 C CA . SER A 1 315 ? -73.724 -4.440 111.919 1.00 75.50 315 SER A CA 1
ATOM 2593 C C . SER A 1 315 ? -73.314 -3.962 113.317 1.00 75.50 315 SER A C 1
ATOM 2595 O O . SER A 1 315 ? -72.861 -4.759 114.137 1.00 75.50 315 SER A O 1
ATOM 2597 N N . VAL A 1 316 ? -73.498 -2.674 113.631 1.00 75.38 316 VAL A N 1
ATOM 2598 C CA . VAL A 1 316 ? -73.143 -2.087 114.943 1.00 75.38 316 VAL A CA 1
ATOM 2599 C C . VAL A 1 316 ? -73.716 -2.911 116.104 1.00 75.38 316 VAL A C 1
ATOM 2601 O O . VAL A 1 316 ? -73.058 -3.091 117.126 1.00 75.38 316 VAL A O 1
ATOM 2604 N N . ILE A 1 317 ? -74.912 -3.476 115.924 1.00 77.06 317 ILE A N 1
ATOM 2605 C CA . ILE A 1 317 ? -75.568 -4.349 116.906 1.00 77.06 317 ILE A CA 1
ATOM 2606 C C . ILE A 1 317 ? -74.796 -5.664 117.090 1.00 77.06 317 ILE A C 1
ATOM 2608 O O . ILE A 1 317 ? -74.593 -6.106 118.221 1.00 77.06 317 ILE A O 1
ATOM 2612 N N . ASP A 1 318 ? -74.325 -6.269 116.003 1.00 75.94 318 ASP A N 1
ATOM 2613 C CA . ASP A 1 318 ? -73.552 -7.512 116.036 1.00 75.94 318 ASP A CA 1
ATOM 2614 C C . ASP A 1 318 ? -72.145 -7.280 116.590 1.00 75.94 318 ASP A C 1
ATOM 2616 O O . ASP A 1 318 ? -71.650 -8.098 117.360 1.00 75.94 318 ASP A O 1
ATOM 2620 N N . LEU A 1 319 ? -71.532 -6.125 116.310 1.00 79.38 319 LEU A N 1
ATOM 2621 C CA . LEU A 1 319 ? -70.271 -5.718 116.931 1.00 79.38 319 LEU A CA 1
ATOM 2622 C C . LEU A 1 319 ? -70.421 -5.548 118.450 1.00 79.38 319 LEU A C 1
ATOM 2624 O O . LEU A 1 319 ? -69.545 -5.964 119.206 1.00 79.38 319 LEU A O 1
ATOM 2628 N N . ILE A 1 320 ? -71.533 -4.966 118.913 1.00 80.38 320 ILE A N 1
ATOM 2629 C CA . ILE A 1 320 ? -71.829 -4.833 120.347 1.00 80.38 320 ILE A CA 1
ATOM 2630 C C . ILE A 1 320 ? -72.030 -6.212 120.986 1.00 80.38 320 ILE A C 1
ATOM 2632 O O . ILE A 1 320 ? -71.500 -6.439 122.077 1.00 80.38 320 ILE A O 1
ATOM 2636 N N . LYS A 1 321 ? -72.735 -7.137 120.316 1.00 81.19 321 LYS A N 1
ATOM 2637 C CA . LYS A 1 321 ? -72.890 -8.529 120.772 1.00 81.19 321 LYS A CA 1
ATOM 2638 C C . LYS A 1 321 ? -71.544 -9.245 120.848 1.00 81.19 321 LYS A C 1
ATOM 2640 O O . LYS A 1 321 ? -71.196 -9.714 121.926 1.00 81.19 321 LYS A O 1
ATOM 2645 N N . LEU A 1 322 ? -70.739 -9.209 119.787 1.00 81.44 322 LEU A N 1
ATOM 2646 C CA . LEU A 1 322 ? -69.393 -9.793 119.753 1.00 81.44 322 LEU A CA 1
ATOM 2647 C C . LEU A 1 322 ? -68.483 -9.200 120.836 1.00 81.44 322 LEU A C 1
ATOM 2649 O O . LEU A 1 322 ? -67.814 -9.938 121.552 1.00 81.44 322 LEU A O 1
ATOM 2653 N N . LYS A 1 323 ? -68.507 -7.877 121.047 1.00 84.12 323 LYS A N 1
ATOM 2654 C CA . LYS A 1 323 ? -67.780 -7.229 122.156 1.00 84.12 323 LYS A CA 1
ATOM 2655 C C . LYS A 1 323 ? -68.325 -7.623 123.528 1.00 84.12 323 LYS A C 1
ATOM 2657 O O . LYS A 1 323 ? -67.573 -7.660 124.501 1.00 84.12 323 LYS A O 1
ATOM 2662 N N . SER A 1 324 ? -69.626 -7.879 123.654 1.00 80.12 324 SER A N 1
ATOM 2663 C CA . SER A 1 324 ? -70.217 -8.375 124.900 1.00 80.12 324 SER A CA 1
ATOM 2664 C C . SER A 1 324 ? -69.807 -9.820 125.191 1.00 80.12 324 SER A C 1
ATOM 2666 O O . SER A 1 324 ? -69.457 -10.116 126.333 1.00 80.1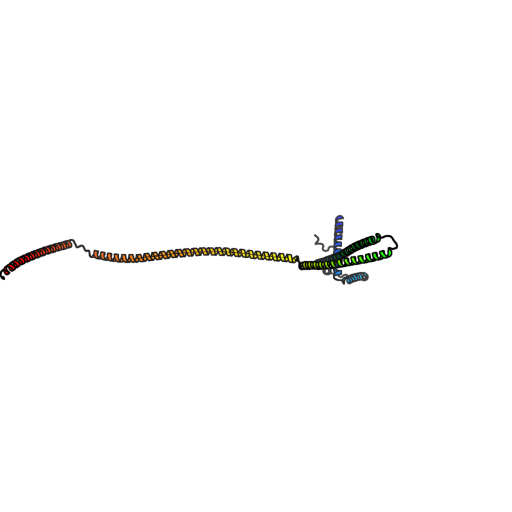2 324 SER A O 1
ATOM 2668 N N . GLU A 1 325 ? -69.751 -10.667 124.162 1.00 85.12 325 GLU A N 1
ATOM 2669 C CA . GLU A 1 325 ? -69.277 -12.050 124.222 1.00 85.12 325 GLU A CA 1
ATOM 2670 C C . GLU A 1 325 ? -67.779 -12.110 124.527 1.00 85.12 325 GLU A C 1
ATOM 2672 O O . GLU A 1 325 ? -67.357 -12.872 125.391 1.00 85.12 325 GLU A O 1
ATOM 2677 N N . GLU A 1 326 ? -66.973 -11.242 123.916 1.00 83.88 326 GLU A N 1
ATOM 2678 C CA . GLU A 1 326 ? -65.553 -11.095 124.239 1.00 83.88 326 GLU A CA 1
ATOM 2679 C C . GLU A 1 326 ? -65.368 -10.730 125.720 1.00 83.88 326 GLU A C 1
ATOM 2681 O O . GLU A 1 326 ? -64.591 -11.368 126.428 1.00 83.88 326 GLU A O 1
ATOM 2686 N N . ARG A 1 327 ? -66.138 -9.764 126.243 1.00 84.31 327 ARG A N 1
ATOM 2687 C CA . ARG A 1 327 ? -66.100 -9.407 127.673 1.00 84.31 327 ARG A CA 1
ATOM 2688 C C . ARG A 1 327 ? -66.567 -10.547 128.580 1.00 84.31 327 ARG A C 1
ATOM 2690 O O . ARG A 1 327 ? -65.997 -10.736 129.652 1.00 84.31 327 ARG A O 1
ATOM 2697 N N . GLU A 1 328 ? -67.593 -11.293 128.179 1.00 85.44 328 GLU A N 1
ATOM 2698 C CA . GLU A 1 328 ? -68.069 -12.508 128.856 1.00 85.44 328 GLU A CA 1
ATOM 2699 C C . GLU A 1 328 ? -66.971 -13.574 128.933 1.00 85.44 328 GLU A C 1
ATOM 2701 O O . GLU A 1 328 ? -66.727 -14.128 130.006 1.00 85.44 328 GLU A O 1
ATOM 2706 N N . ILE A 1 329 ? -66.293 -13.840 127.815 1.00 86.38 329 ILE A N 1
ATOM 2707 C CA . ILE A 1 329 ? -65.213 -14.824 127.719 1.00 86.38 329 ILE A CA 1
ATOM 2708 C C . ILE A 1 329 ? -64.016 -14.372 128.550 1.00 86.38 329 ILE A C 1
ATOM 2710 O O . ILE A 1 329 ? -63.536 -15.160 129.356 1.00 86.38 329 ILE A O 1
ATOM 2714 N N . ILE A 1 330 ? -63.599 -13.106 128.461 1.00 86.69 330 ILE A N 1
ATOM 2715 C CA . ILE A 1 330 ? -62.528 -12.548 129.303 1.00 86.69 330 ILE A CA 1
ATOM 2716 C C . ILE A 1 330 ? -62.894 -12.680 130.788 1.00 86.69 330 ILE A C 1
ATOM 2718 O O . ILE A 1 330 ? -62.064 -13.072 131.609 1.00 86.69 330 ILE A O 1
ATOM 2722 N N . ARG A 1 331 ? -64.153 -12.412 131.164 1.00 84.88 331 ARG A N 1
ATOM 2723 C CA . ARG A 1 331 ? -64.621 -12.586 132.548 1.00 84.88 331 ARG A CA 1
ATOM 2724 C C . ARG A 1 331 ? -64.555 -14.054 132.977 1.00 84.88 331 ARG A C 1
ATOM 2726 O O . ARG A 1 331 ? -64.080 -14.337 134.077 1.00 84.88 331 ARG A O 1
ATOM 2733 N N . LYS A 1 332 ? -64.997 -14.987 132.124 1.00 87.25 332 LYS A N 1
ATOM 2734 C CA . LYS A 1 332 ? -64.912 -16.438 132.367 1.00 87.25 332 LYS A CA 1
ATOM 2735 C C . LYS A 1 332 ? -63.458 -16.886 132.492 1.00 87.25 332 LYS A C 1
ATOM 2737 O O . LYS A 1 332 ? -63.134 -17.571 133.457 1.00 87.25 332 LYS A O 1
ATOM 2742 N N . GLU A 1 333 ? -62.577 -16.451 131.599 1.00 88.31 333 GLU A N 1
ATOM 2743 C CA . GLU A 1 333 ? -61.137 -16.712 131.648 1.00 88.31 333 GLU A CA 1
ATOM 2744 C C . GLU A 1 333 ? -60.540 -16.225 132.973 1.00 88.31 333 GLU A C 1
ATOM 2746 O O . GLU A 1 333 ? -59.822 -16.971 133.635 1.00 88.31 333 GLU A O 1
ATOM 2751 N N . LEU A 1 334 ? -60.898 -15.020 133.428 1.00 88.06 334 LEU A N 1
ATOM 2752 C CA . LEU A 1 334 ? -60.412 -14.462 134.689 1.00 88.06 334 LEU A CA 1
ATOM 2753 C C . LEU A 1 334 ? -60.918 -15.252 135.908 1.00 88.06 334 LEU A C 1
ATOM 2755 O O . LEU A 1 334 ? -60.155 -15.512 136.841 1.00 88.06 334 LEU A O 1
ATOM 2759 N N . ILE A 1 335 ? -62.183 -15.687 135.892 1.00 85.81 335 ILE A N 1
ATOM 2760 C CA . ILE A 1 335 ? -62.761 -16.561 136.924 1.00 85.81 335 ILE A CA 1
ATOM 2761 C C . ILE A 1 335 ? -62.054 -17.917 136.932 1.00 85.81 335 ILE A C 1
ATOM 2763 O O . ILE A 1 335 ? -61.684 -18.402 138.001 1.00 85.81 335 ILE A O 1
ATOM 2767 N N . HIS A 1 336 ? -61.837 -18.529 135.767 1.00 85.50 336 HIS A N 1
ATOM 2768 C CA . HIS A 1 336 ? -61.133 -19.805 135.654 1.00 85.50 336 HIS A CA 1
ATOM 2769 C C . HIS A 1 336 ? -59.673 -19.681 136.088 1.00 85.50 336 HIS A C 1
ATOM 2771 O O . HIS A 1 336 ? -59.205 -20.522 136.851 1.00 85.50 336 HIS A O 1
ATOM 2777 N N . ARG A 1 337 ? -58.988 -18.593 135.726 1.00 84.88 337 ARG A N 1
ATOM 2778 C CA . ARG A 1 337 ? -57.629 -18.277 136.186 1.00 84.88 337 ARG A CA 1
ATOM 2779 C C . ARG A 1 337 ? -57.583 -18.113 137.710 1.00 84.88 337 ARG A C 1
ATOM 2781 O O . ARG A 1 337 ? -56.671 -18.625 138.354 1.00 84.88 337 ARG A O 1
ATOM 2788 N N . ARG A 1 338 ? -58.599 -17.489 138.320 1.00 84.88 338 ARG A N 1
ATOM 2789 C CA . ARG A 1 338 ? -58.709 -17.345 139.784 1.00 84.88 338 ARG A CA 1
ATOM 2790 C C . ARG A 1 338 ? -59.060 -18.658 140.493 1.00 84.88 338 ARG A C 1
ATOM 2792 O O . ARG A 1 338 ? -58.496 -18.934 141.549 1.00 84.88 338 ARG A O 1
ATOM 2799 N N . LYS A 1 339 ? -59.929 -19.495 139.913 1.00 85.50 339 LYS A N 1
ATOM 2800 C CA . LYS A 1 339 ? -60.209 -20.861 140.396 1.00 85.50 339 LYS A CA 1
ATOM 2801 C C . LYS A 1 339 ? -58.964 -21.744 140.322 1.00 85.50 339 LYS A C 1
ATOM 2803 O O . LYS A 1 339 ? -58.681 -22.453 141.281 1.00 85.50 339 LYS A O 1
ATOM 2808 N N . LEU A 1 340 ? -58.200 -21.653 139.232 1.00 83.81 340 LEU A N 1
ATOM 2809 C CA . LEU A 1 340 ? -56.925 -22.350 139.067 1.00 83.81 340 LEU A CA 1
ATOM 2810 C C . LEU A 1 340 ? -55.916 -21.899 140.130 1.00 83.81 340 LEU A C 1
ATOM 2812 O O . LEU A 1 340 ? -55.296 -22.736 140.772 1.00 83.81 340 LEU A O 1
ATOM 2816 N N . HIS A 1 341 ? -55.827 -20.594 140.403 1.00 83.50 341 HIS A N 1
ATOM 2817 C CA . HIS A 1 341 ? -54.984 -20.068 141.478 1.00 83.50 341 HIS A CA 1
ATOM 2818 C C . HIS A 1 341 ? -55.405 -20.572 142.872 1.00 83.50 341 HIS A C 1
ATOM 2820 O O . HIS A 1 341 ? -54.556 -21.010 143.643 1.00 83.50 341 HIS A O 1
ATOM 2826 N N . LEU A 1 342 ? -56.705 -20.584 143.194 1.00 80.56 342 LEU A N 1
ATOM 2827 C CA . LEU A 1 342 ? -57.214 -21.134 144.460 1.00 80.56 342 LEU A CA 1
ATOM 2828 C C . LEU A 1 342 ? -56.952 -22.641 144.590 1.00 80.56 342 LEU A C 1
ATOM 2830 O O . LEU A 1 342 ? -56.558 -23.093 145.663 1.00 80.56 342 LEU A O 1
ATOM 2834 N N . ALA A 1 343 ? -57.126 -23.407 143.510 1.00 78.88 343 ALA A N 1
ATOM 2835 C CA . ALA A 1 343 ? -56.799 -24.830 143.474 1.00 78.88 343 ALA A CA 1
ATOM 2836 C C . ALA A 1 343 ? -55.291 -25.068 143.664 1.00 78.88 343 ALA A C 1
ATOM 2838 O O . ALA A 1 343 ? -54.908 -25.961 144.416 1.00 78.88 343 ALA A O 1
ATOM 2839 N N . GLN A 1 344 ? -54.439 -24.227 143.070 1.00 80.38 344 GLN A N 1
ATOM 2840 C CA . GLN A 1 344 ? -52.989 -24.260 143.268 1.00 80.38 344 GLN A CA 1
ATOM 2841 C C . GLN A 1 344 ? -52.616 -23.959 144.728 1.00 80.38 344 GLN A C 1
ATOM 2843 O O . GLN A 1 344 ? -51.850 -24.699 145.339 1.00 80.38 344 GLN A O 1
ATOM 2848 N N . MET A 1 345 ? -53.215 -22.925 145.330 1.00 80.25 345 MET A N 1
ATOM 2849 C CA . MET A 1 345 ? -53.003 -22.599 146.745 1.00 80.25 345 MET A CA 1
ATOM 2850 C C . MET A 1 345 ? -53.512 -23.702 147.681 1.00 80.25 345 MET A C 1
ATOM 2852 O O . MET A 1 345 ? -52.887 -23.970 148.708 1.00 80.25 345 MET A O 1
ATOM 2856 N N . ALA A 1 346 ? -54.638 -24.346 147.357 1.00 78.69 346 ALA A N 1
ATOM 2857 C CA . ALA A 1 346 ? -55.143 -25.497 148.097 1.00 78.69 346 ALA A CA 1
ATOM 2858 C C . ALA A 1 346 ? -54.171 -26.680 147.988 1.00 78.69 346 ALA A C 1
ATOM 2860 O O . ALA A 1 346 ? -53.793 -27.240 149.014 1.00 78.69 346 ALA A O 1
ATOM 2861 N N . LEU A 1 347 ? -53.686 -26.998 146.784 1.00 81.25 347 LEU A N 1
ATOM 2862 C CA . LEU A 1 347 ? -52.661 -28.018 146.562 1.00 81.25 347 LEU A CA 1
ATOM 2863 C C . LEU A 1 347 ? -51.402 -27.735 147.395 1.00 81.25 347 LEU A C 1
ATOM 2865 O O . LEU A 1 347 ? -50.895 -28.642 148.048 1.00 81.25 347 LEU A O 1
ATOM 2869 N N . ASP A 1 348 ? -50.928 -26.490 147.442 1.00 79.69 348 ASP A N 1
ATOM 2870 C CA . ASP A 1 348 ? -49.756 -26.112 148.240 1.00 79.69 348 ASP A CA 1
ATOM 2871 C C . ASP A 1 348 ? -50.005 -26.229 149.753 1.00 79.69 348 ASP A C 1
ATOM 2873 O O . ASP A 1 348 ? -49.114 -26.644 150.500 1.00 79.69 348 ASP A O 1
ATOM 2877 N N . ARG A 1 349 ? -51.223 -25.934 150.232 1.00 76.56 349 ARG A N 1
ATOM 2878 C CA . ARG A 1 349 ? -51.619 -26.188 151.631 1.00 76.56 349 ARG A CA 1
ATOM 2879 C C . ARG A 1 349 ? -51.676 -27.683 151.937 1.00 76.56 349 ARG A C 1
ATOM 2881 O O . ARG A 1 349 ? -51.102 -28.104 152.939 1.00 76.56 349 ARG A O 1
ATOM 2888 N N . HIS A 1 350 ? -52.306 -28.484 151.078 1.00 78.19 350 HIS A N 1
ATOM 2889 C CA . HIS A 1 350 ? -52.368 -29.940 151.223 1.00 78.19 350 HIS A CA 1
ATOM 2890 C C . HIS A 1 350 ? -50.972 -30.573 151.158 1.00 78.19 350 HIS A C 1
ATOM 2892 O O . HIS A 1 350 ? -50.681 -31.452 151.960 1.00 78.19 350 HIS A O 1
ATOM 2898 N N . LYS A 1 351 ? -50.065 -30.075 150.305 1.00 77.50 351 LYS A N 1
ATOM 2899 C CA . LYS A 1 351 ? -48.648 -30.473 150.283 1.00 77.50 351 LYS A CA 1
ATOM 2900 C C . LYS A 1 351 ? -47.932 -30.129 151.589 1.00 77.50 351 LYS A C 1
ATOM 2902 O O . LYS A 1 351 ? -47.217 -30.975 152.113 1.00 77.50 351 LYS A O 1
ATOM 2907 N N . LYS A 1 352 ? -48.137 -28.932 152.155 1.00 77.19 352 LYS A N 1
ATOM 2908 C CA . LYS A 1 352 ? -47.568 -28.557 153.467 1.00 77.19 352 LYS A CA 1
ATOM 2909 C C . LYS A 1 352 ? -48.114 -29.417 154.612 1.00 77.19 352 LYS A C 1
ATOM 2911 O O . LYS A 1 352 ? -47.351 -29.788 155.498 1.00 77.19 352 LYS A O 1
ATOM 2916 N N . ILE A 1 353 ? -49.406 -29.747 154.595 1.00 75.06 353 ILE A N 1
ATOM 2917 C CA . ILE A 1 353 ? -50.037 -30.639 155.582 1.00 75.06 353 ILE A CA 1
ATOM 2918 C C . ILE A 1 353 ? -49.515 -32.072 155.422 1.00 75.06 353 ILE A C 1
ATOM 2920 O O . ILE A 1 353 ? -49.122 -32.682 156.410 1.00 75.06 353 ILE A O 1
ATOM 2924 N N . TRP A 1 354 ? -49.424 -32.584 154.194 1.00 69.88 354 TRP A N 1
ATOM 2925 C CA . TRP A 1 354 ? -48.868 -33.907 153.910 1.00 69.88 354 TRP A CA 1
ATOM 2926 C C . TRP A 1 354 ? -47.392 -34.005 154.302 1.00 69.88 354 TRP A C 1
ATOM 2928 O O . TRP A 1 354 ? -46.998 -34.997 154.899 1.00 69.88 354 TRP A O 1
AT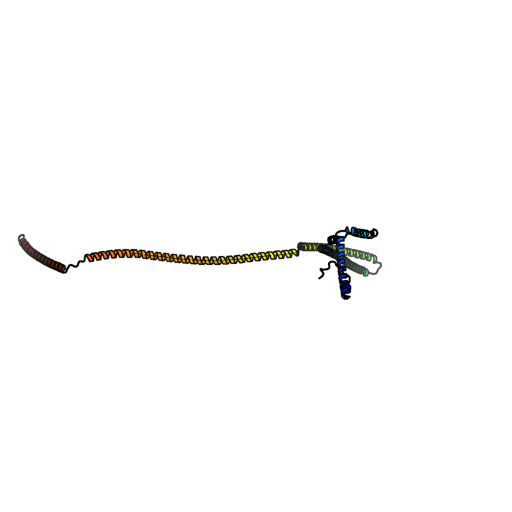OM 2938 N N . LEU A 1 355 ? -46.587 -32.963 154.064 1.00 70.62 355 LEU A N 1
ATOM 2939 C CA . LEU A 1 355 ? -45.204 -32.906 154.544 1.00 70.62 355 LEU A CA 1
ATOM 2940 C C . LEU A 1 355 ? -45.136 -32.945 156.079 1.00 70.62 355 LEU A C 1
ATOM 2942 O O . LEU A 1 355 ? -44.311 -33.675 156.615 1.00 70.62 355 LEU A O 1
ATOM 2946 N N . ARG A 1 356 ? -46.027 -32.249 156.802 1.00 67.44 356 ARG A N 1
ATOM 2947 C CA . ARG A 1 356 ? -46.103 -32.353 158.274 1.00 67.44 356 ARG A CA 1
ATOM 2948 C C . ARG A 1 356 ? -46.519 -33.747 158.753 1.00 67.44 356 ARG A C 1
ATOM 2950 O O . ARG A 1 356 ? -45.938 -34.232 159.714 1.00 67.44 356 ARG A O 1
ATOM 2957 N N . ILE A 1 357 ? -47.468 -34.400 158.079 1.00 65.69 357 ILE A N 1
ATOM 2958 C CA . ILE A 1 357 ? -47.868 -35.785 158.386 1.00 65.69 357 ILE A CA 1
ATOM 2959 C C . ILE A 1 357 ? -46.712 -36.751 158.089 1.00 65.69 357 ILE A C 1
ATOM 2961 O O . ILE A 1 357 ? -46.421 -37.609 158.911 1.00 65.69 357 ILE A O 1
ATOM 2965 N N . ARG A 1 358 ? -45.989 -36.560 156.978 1.00 62.75 358 ARG A N 1
ATOM 2966 C CA . ARG A 1 358 ? -44.818 -37.363 156.599 1.00 62.75 358 ARG A CA 1
ATOM 2967 C C . ARG A 1 358 ? -43.667 -37.235 157.598 1.00 62.75 358 ARG A C 1
ATOM 2969 O O . ARG A 1 358 ? -42.980 -38.219 157.843 1.00 62.75 358 ARG A O 1
ATOM 2976 N N . HIS A 1 359 ? -43.462 -36.047 158.169 1.00 59.59 359 HIS A N 1
ATOM 2977 C CA . HIS A 1 359 ? -42.483 -35.836 159.237 1.00 59.59 359 HIS A CA 1
ATOM 2978 C C . HIS A 1 359 ? -42.955 -36.421 160.583 1.00 59.59 359 HIS A C 1
ATOM 2980 O O . HIS A 1 359 ? -42.143 -37.011 161.279 1.00 59.59 359 HIS A O 1
ATOM 2986 N N . ALA A 1 360 ? -44.257 -36.399 160.898 1.00 56.31 360 ALA A N 1
ATOM 2987 C CA . ALA A 1 360 ? -44.808 -37.058 162.092 1.00 56.31 360 ALA A CA 1
ATOM 2988 C C . ALA A 1 360 ? -44.789 -38.604 162.023 1.00 56.31 360 ALA A C 1
ATOM 2990 O O . ALA A 1 360 ? -44.725 -39.268 163.053 1.00 56.31 360 ALA A O 1
ATOM 2991 N N . THR A 1 361 ? -44.810 -39.192 160.821 1.00 56.06 361 THR A N 1
ATOM 2992 C CA . THR A 1 361 ? -44.659 -40.646 160.602 1.00 56.06 361 THR A CA 1
ATOM 2993 C C . THR A 1 361 ? -43.204 -41.103 160.428 1.00 56.06 361 THR A C 1
ATOM 2995 O O . THR A 1 361 ? -42.959 -42.301 160.356 1.00 56.06 361 THR A O 1
ATOM 2998 N N . ALA A 1 362 ? -42.239 -40.177 160.340 1.00 54.53 362 ALA A N 1
ATOM 2999 C CA . ALA A 1 362 ? -40.807 -40.497 160.309 1.00 54.53 362 ALA A CA 1
ATOM 3000 C C . ALA A 1 362 ? -40.201 -40.621 161.724 1.00 54.53 362 ALA A C 1
ATOM 3002 O O . ALA A 1 362 ? -39.261 -41.384 161.900 1.00 54.53 362 ALA A O 1
ATOM 3003 N N . ASP A 1 363 ? -40.798 -39.977 162.736 1.00 51.97 363 ASP A N 1
ATOM 3004 C CA . ASP A 1 363 ? -40.373 -40.059 164.149 1.00 51.97 363 ASP A CA 1
ATOM 3005 C C . ASP A 1 363 ? -40.951 -41.281 164.908 1.00 51.97 363 ASP A C 1
ATOM 3007 O O . ASP A 1 363 ? -40.860 -41.367 166.129 1.00 51.97 363 ASP A O 1
ATOM 3011 N N . THR A 1 364 ? -41.569 -42.242 164.209 1.00 50.22 364 THR A N 1
ATOM 3012 C CA . THR A 1 364 ? -42.118 -43.485 164.803 1.00 50.22 364 THR A CA 1
ATOM 3013 C C . THR A 1 364 ? -41.509 -44.777 164.243 1.00 50.22 364 THR A C 1
ATOM 3015 O O . THR A 1 364 ? -41.907 -45.862 164.662 1.00 50.22 364 THR A O 1
ATOM 3018 N N . ILE A 1 365 ? -40.508 -44.686 163.356 1.00 50.84 365 ILE A N 1
ATOM 3019 C CA . ILE A 1 365 ? -39.667 -45.820 162.929 1.00 50.84 365 ILE A CA 1
ATOM 3020 C C . ILE A 1 365 ? -38.207 -45.342 162.790 1.00 50.84 365 ILE A C 1
ATOM 3022 O O . ILE A 1 365 ? -37.713 -45.155 161.678 1.00 50.84 365 ILE A O 1
ATOM 3026 N N . ALA A 1 366 ? -37.549 -45.119 163.932 1.00 36.66 366 ALA A N 1
ATOM 3027 C CA . ALA A 1 366 ? -36.103 -45.251 164.167 1.00 36.66 366 ALA A CA 1
ATOM 3028 C C . ALA A 1 366 ? -35.834 -45.252 165.678 1.00 36.66 366 ALA A C 1
ATOM 3030 O O . ALA A 1 366 ? -36.300 -44.301 166.346 1.00 36.66 366 ALA A O 1
#

Radius of gyration: 83.98 Å; chains: 1; bounding box: 157×90×250 Å

InterPro domains:
  IPR025254 CCDC113/CCDC96, coiled-coil [PF13870] (174-345)
  IPR051885 Coiled-coil domain-containing protein involved in ciliogenesis [PTHR15654] (17-334)

Organism: Clonorchis sinensis (NCBI:txid79923)

pLDDT: mean 80.31, std 17.91, range [34.47, 98.38]